Protein AF-A0A1D1ZNH0-F1 (afdb_monomer)

Mean predicted aligned error: 13.41 Å

Secondary structure (DSSP, 8-state):
----HHHHHHHHHHHHHHHHHHGGGGHHHHHHHIIIIIHHHHTTTTS--HHHHHHHHHHHHHHHTSTTHHHHHIIIIIT-TTS--HHHHHHHHHHHHHSS----SS--SSSSHHHHHHHHHHHHHHHHHHHHHHHHS-------S--SSTTS-------HHHHHTTPPP-GGGGGGGG----------------------------------------------PPPPP---HHHHHHHHHHHHHHHHHHHHHHHH-HHHHHHHHHHTTSS-SS--HHHHHHHHHHSTT--HHHHHHHHH--SHHHHHHHHHHHTTS--TT--HHHHHHHHHTTSPPPSSHHHHHHHHHH-

Organism: Auxenochlorella protothecoides (NCBI:txid3075)

Solvent-accessible surface area (backbone atoms only — not comparable to full-atom values): 20929 Å² total; per-residue (Å²): 145,78,76,54,62,69,54,52,49,51,51,40,53,53,50,48,56,44,32,79,73,47,45,72,78,34,42,68,61,50,48,50,46,41,66,74,46,30,50,43,24,48,72,41,48,92,78,41,50,73,68,45,21,42,52,24,38,50,42,51,26,58,48,36,61,38,86,62,37,65,60,43,37,34,62,59,26,38,20,32,67,93,44,57,50,55,53,60,53,50,51,52,50,29,56,60,50,42,49,93,80,87,70,89,74,88,88,81,94,84,74,69,59,64,56,26,50,42,19,45,53,27,52,50,33,44,51,52,56,50,49,64,51,48,81,74,39,89,84,76,79,89,78,88,76,88,86,76,62,83,79,57,96,68,76,58,47,80,43,44,67,32,47,71,70,76,40,81,53,70,39,70,80,50,53,67,76,77,63,78,75,79,79,67,81,78,78,75,79,78,75,82,74,78,89,80,88,81,82,87,82,85,85,84,90,81,90,87,83,88,85,89,84,80,93,73,83,80,80,75,79,73,82,78,73,78,74,82,72,85,75,46,75,66,57,51,41,53,26,31,33,50,51,36,52,53,47,43,51,26,21,54,37,27,65,76,36,58,68,58,8,52,52,47,25,30,67,69,24,64,33,50,91,74,76,51,36,55,61,51,18,36,44,68,71,60,48,58,79,53,45,35,56,62,44,21,49,53,43,34,42,86,49,72,61,29,48,45,18,38,54,38,36,57,68,72,55,90,55,82,94,52,55,69,70,58,40,49,47,62,59,53,72,69,31,36,80,53,90,50,66,76,26,40,50,58,50,61,73,67,106

Foldseek 3Di:
DDDPLVVLLVLLVVLLVCCLVPPLVSLVVVQCNQVVQLLCLLVCHPVRDLSSVLSSLVSLLSQLLDACSLVSCLLNALLALVHDVRSVSLLVSLVVLLDPDDDDDDDDPDRSPSSNVSSVSSVVSNVVNVVVVCVVDPDDDDDPDDDDQLPDDDAFAAQLVCLLVVHHGPLLSVLCVPPPPDPDPPPPPPPPDDDDDDDDDDDDDDDDDDDDDDDDDDPPDDPPDDDSDPQDSVSSSVSSSVVSVLLQVLQVLCQVPVVRSVVSCVSVSNAGPDHALLSVLSSLQRRPNHALASSQVLCLDDDPRSLSNLLNNLVSDDCPPPDPVVSVCVSCVRGPHDPDPSSNVSNVVSD

InterPro domains:
  IPR000904 Sec7 domain [PF01369] (244-351)
  IPR000904 Sec7 domain [PS50190] (236-351)
  IPR000904 Sec7 domain [SM00222] (240-351)
  IPR023394 Sec7, C-terminal domain superfamily [G3DSA:1.10.1000.11] (319-351)
  IPR035999 Sec7 domain superfamily [SSF48425] (241-351)

Sequence (351 aa):
ADAPPTRLAALCCATLALHARLGARAIVQVEALVRLLLLPLAEGRGGAGPERQRVALEGLLDLCRQPGFAAELYLAADCRVERADLLQDICALLSKTAQPGGGGGGEAWAGGDSAQTLALEGLLALLASLDDVAEGGGASDIDPGVPRLLDSPGHYVDVWTPLAAGLAPPTDQFLDWGGVGSVGPEEGGEGRGEGDSDESRDGGVRTGVAIEGGAGPARAATPTTPRPRATSPADRARAEKRLKSLLASAAEHYNRDPKKGLQYAQAARLLPPTLDPATLARFLRCCPGLNEAAVGEALGERDDFSAGVRTAYLQTFDLAGLDFDVALRLFLDAFRLPGEGQRIDRIMEAF

Nearest PDB structures (foldseek):
  6bbq-assembly1_A  TM=9.116E-01  e=7.786E-06  Mus musculus
  6bbp-assembly1_A  TM=9.116E-01  e=1.531E-05  Mus musculus
  1r8s-assembly1_E  TM=9.085E-01  e=2.438E-05  Homo sapiens
  1r8q-assembly2_F  TM=8.920E-01  e=3.721E-05  Homo sapiens
  4oiy-assembly2_B  TM=9.375E-01  e=6.062E-04  Saccharomyces cerevisiae S288C

Structure (mmCIF, N/CA/C/O backbone):
data_AF-A0A1D1ZNH0-F1
#
_entry.id   AF-A0A1D1ZNH0-F1
#
loop_
_atom_site.group_PDB
_atom_site.id
_atom_site.type_symbol
_atom_site.label_atom_id
_atom_site.label_alt_id
_atom_site.label_comp_id
_atom_site.label_asym_id
_atom_site.label_entity_id
_atom_site.label_seq_id
_atom_site.pdbx_PDB_ins_code
_atom_site.Cartn_x
_atom_site.Cartn_y
_atom_site.Cartn_z
_atom_site.occupancy
_atom_site.B_iso_or_equiv
_atom_site.auth_seq_id
_atom_site.auth_comp_id
_atom_site.auth_asym_id
_atom_site.auth_atom_id
_atom_site.pdbx_PDB_model_num
ATOM 1 N N . ALA A 1 1 ? 18.477 -15.729 -0.104 1.00 45.50 1 ALA A N 1
ATOM 2 C CA . ALA A 1 1 ? 19.207 -14.462 -0.294 1.00 45.50 1 ALA A CA 1
ATOM 3 C C . ALA A 1 1 ? 20.570 -14.662 -0.983 1.00 45.50 1 ALA A C 1
ATOM 5 O O . ALA A 1 1 ? 21.477 -13.882 -0.745 1.00 45.50 1 ALA A O 1
ATOM 6 N N . ASP A 1 2 ? 20.717 -15.650 -1.882 1.00 54.97 2 ASP A N 1
ATOM 7 C CA . ASP A 1 2 ? 22.024 -15.969 -2.493 1.00 54.97 2 ASP A CA 1
ATOM 8 C C . ASP A 1 2 ? 21.873 -16.485 -3.937 1.00 54.97 2 ASP A C 1
ATOM 10 O O . ASP A 1 2 ? 22.417 -17.509 -4.348 1.00 54.97 2 ASP A O 1
ATOM 14 N N . ALA A 1 3 ? 21.009 -15.828 -4.715 1.00 61.09 3 ALA A N 1
ATOM 15 C CA . ALA A 1 3 ? 20.862 -16.170 -6.123 1.00 61.09 3 ALA A CA 1
ATOM 16 C C . ALA A 1 3 ? 22.076 -15.620 -6.900 1.00 61.09 3 ALA A C 1
ATOM 18 O O . ALA A 1 3 ? 22.353 -14.423 -6.792 1.00 61.09 3 ALA A O 1
ATOM 19 N N . PRO A 1 4 ? 22.795 -16.447 -7.684 1.00 77.62 4 PRO A N 1
ATOM 20 C CA . PRO A 1 4 ? 23.853 -15.957 -8.559 1.00 77.62 4 PRO A CA 1
ATOM 21 C C . PRO A 1 4 ? 23.287 -14.946 -9.572 1.00 77.62 4 PRO A C 1
ATOM 23 O O . PRO A 1 4 ? 22.105 -15.037 -9.924 1.00 77.62 4 PRO A O 1
ATOM 26 N N . PRO A 1 5 ? 24.111 -14.012 -10.083 1.00 79.81 5 PRO A N 1
ATOM 27 C CA . PRO A 1 5 ? 23.674 -12.965 -11.014 1.00 79.81 5 PRO A CA 1
ATOM 28 C C . PRO A 1 5 ? 22.961 -13.529 -12.253 1.00 79.81 5 PRO A C 1
ATOM 30 O O . PRO A 1 5 ? 22.004 -12.941 -12.744 1.00 79.81 5 PRO A O 1
ATOM 33 N N . THR A 1 6 ? 23.333 -14.733 -12.691 1.00 85.19 6 THR A N 1
ATOM 34 C CA . THR A 1 6 ? 22.673 -15.457 -13.787 1.00 85.19 6 THR A CA 1
ATOM 35 C C . THR A 1 6 ? 21.218 -15.826 -13.492 1.00 85.19 6 THR A C 1
ATOM 37 O O . THR A 1 6 ? 20.375 -15.763 -14.383 1.00 85.19 6 THR A O 1
ATOM 40 N N . ARG A 1 7 ? 20.886 -16.180 -12.243 1.00 86.62 7 ARG A N 1
ATOM 41 C CA . ARG A 1 7 ? 19.495 -16.440 -11.838 1.00 86.62 7 ARG A CA 1
ATOM 42 C C . ARG A 1 7 ? 18.690 -15.150 -11.758 1.00 86.62 7 ARG A C 1
ATOM 44 O O . ARG A 1 7 ? 17.527 -15.163 -12.142 1.00 86.62 7 ARG A O 1
ATOM 51 N N . LEU A 1 8 ? 19.296 -14.058 -11.289 1.00 86.31 8 LEU A N 1
ATOM 52 C CA . LEU A 1 8 ? 18.643 -12.749 -11.269 1.00 86.31 8 LEU A CA 1
ATOM 53 C C . LEU A 1 8 ? 18.305 -12.290 -12.692 1.00 86.31 8 LEU A C 1
ATOM 55 O O . LEU A 1 8 ? 17.155 -11.963 -12.958 1.00 86.31 8 LEU A O 1
ATOM 59 N N . ALA A 1 9 ? 19.261 -12.378 -13.618 1.00 87.19 9 ALA A N 1
ATOM 60 C CA . ALA A 1 9 ? 19.032 -12.068 -15.027 1.00 87.19 9 ALA A CA 1
ATOM 61 C C . ALA A 1 9 ? 17.914 -12.937 -15.634 1.00 87.19 9 ALA A C 1
ATOM 63 O O . ALA A 1 9 ? 17.006 -12.416 -16.275 1.00 87.19 9 ALA A O 1
ATOM 64 N N . ALA A 1 10 ? 17.911 -14.248 -15.366 1.00 88.38 10 ALA A N 1
ATOM 65 C CA . ALA A 1 10 ? 16.849 -15.139 -15.834 1.00 88.38 10 ALA A CA 1
ATOM 66 C C . ALA A 1 10 ? 15.459 -14.759 -15.283 1.00 88.38 10 ALA A C 1
ATOM 68 O O . ALA A 1 10 ? 14.474 -14.817 -16.019 1.00 88.38 10 ALA A O 1
ATOM 69 N N . LEU A 1 11 ? 15.372 -14.344 -14.011 1.00 89.50 11 LEU A N 1
ATOM 70 C CA . LEU A 1 11 ? 14.129 -13.851 -13.404 1.00 89.50 11 LEU A CA 1
ATOM 71 C C . LEU A 1 11 ? 13.653 -12.547 -14.056 1.00 89.50 11 LEU A C 1
ATOM 73 O O . LEU A 1 11 ? 12.458 -12.417 -14.335 1.00 89.50 11 LEU A O 1
ATOM 77 N N . CYS A 1 12 ? 14.570 -11.616 -14.342 1.00 89.06 12 CYS A N 1
ATOM 78 C CA . CYS A 1 12 ? 14.266 -10.391 -15.082 1.00 89.06 12 CYS A CA 1
ATOM 79 C C . CYS A 1 12 ? 13.707 -10.723 -16.468 1.00 89.06 12 CYS A C 1
ATOM 81 O O . CYS A 1 12 ? 12.611 -10.278 -16.796 1.00 89.06 12 CYS A O 1
ATOM 83 N N . CYS A 1 13 ? 14.382 -11.579 -17.244 1.00 88.44 13 CYS A N 1
ATOM 84 C CA . CYS A 1 13 ? 13.923 -11.975 -18.578 1.00 88.44 13 CYS A CA 1
ATOM 85 C C . CYS A 1 13 ? 12.558 -12.674 -18.549 1.00 88.44 13 CYS A C 1
ATOM 87 O O . CYS A 1 13 ? 11.701 -12.391 -19.385 1.00 88.44 13 CYS A O 1
ATOM 89 N N . ALA A 1 14 ? 12.330 -13.575 -17.589 1.00 89.31 14 ALA A N 1
ATOM 90 C CA . ALA A 1 14 ? 11.047 -14.257 -17.450 1.00 89.31 14 ALA A CA 1
ATOM 91 C C . ALA A 1 14 ? 9.916 -13.270 -17.127 1.00 89.31 14 ALA A C 1
ATOM 93 O O . ALA A 1 14 ? 8.839 -13.350 -17.713 1.00 89.31 14 ALA A O 1
ATOM 94 N N . THR A 1 15 ? 10.167 -12.313 -16.233 1.00 88.06 15 THR A N 1
ATOM 95 C CA . THR A 1 15 ? 9.168 -11.312 -15.832 1.00 88.06 15 THR A CA 1
ATOM 96 C C . THR A 1 15 ? 8.906 -10.303 -16.944 1.00 88.06 15 THR A C 1
ATOM 98 O O . THR A 1 15 ? 7.752 -9.970 -17.195 1.00 88.06 15 THR A O 1
ATOM 101 N N . LEU A 1 16 ? 9.945 -9.899 -17.679 1.00 88.19 16 LEU A N 1
ATOM 102 C CA . LEU A 1 16 ? 9.830 -9.096 -18.893 1.00 88.19 16 LEU A CA 1
ATOM 103 C C . LEU A 1 16 ? 8.960 -9.806 -19.938 1.00 88.19 16 LEU A C 1
ATOM 105 O O . LEU A 1 16 ? 8.027 -9.216 -20.471 1.00 88.19 16 LEU A O 1
ATOM 109 N N . ALA A 1 17 ? 9.211 -11.094 -20.190 1.00 87.94 17 ALA A N 1
ATOM 110 C CA . ALA A 1 17 ? 8.433 -11.890 -21.137 1.00 87.94 17 ALA A CA 1
ATOM 111 C C . ALA A 1 17 ? 6.973 -12.077 -20.692 1.00 87.94 17 ALA A C 1
ATOM 113 O O . ALA A 1 17 ? 6.066 -12.089 -21.528 1.00 87.94 17 ALA A O 1
ATOM 114 N N . LEU A 1 18 ? 6.730 -12.216 -19.383 1.00 88.06 18 LEU A N 1
ATOM 115 C CA . LEU A 1 18 ? 5.380 -12.244 -18.820 1.00 88.06 18 LEU A CA 1
ATOM 116 C C . LEU A 1 18 ? 4.678 -10.902 -19.019 1.00 88.06 18 LEU A C 1
ATOM 118 O O . LEU A 1 18 ? 3.552 -10.883 -19.512 1.00 88.06 18 LEU A O 1
ATOM 122 N N . HIS A 1 19 ? 5.341 -9.796 -18.688 1.00 87.56 19 HIS A N 1
ATOM 123 C CA . HIS A 1 19 ? 4.791 -8.458 -18.855 1.00 87.56 19 HIS A CA 1
ATOM 124 C C . HIS A 1 19 ? 4.506 -8.141 -20.329 1.00 87.56 19 HIS A C 1
ATOM 126 O O . HIS A 1 19 ? 3.392 -7.755 -20.654 1.00 87.56 19 HIS A O 1
ATOM 132 N N . ALA A 1 20 ? 5.424 -8.447 -21.247 1.00 84.88 20 ALA A N 1
ATOM 133 C CA . ALA A 1 20 ? 5.227 -8.241 -22.684 1.00 84.88 20 ALA A CA 1
ATOM 134 C C . ALA A 1 20 ? 4.021 -9.011 -23.262 1.00 84.88 20 ALA A C 1
ATOM 136 O O . ALA A 1 20 ? 3.473 -8.634 -24.295 1.00 84.88 20 ALA A O 1
ATOM 137 N N . ARG A 1 21 ? 3.600 -10.110 -22.620 1.00 85.75 21 ARG A N 1
ATOM 138 C CA . ARG A 1 21 ? 2.468 -10.941 -23.066 1.00 85.75 21 ARG A CA 1
ATOM 139 C C . ARG A 1 21 ? 1.159 -10.648 -22.342 1.00 85.75 21 ARG A C 1
ATOM 141 O O . ARG A 1 21 ? 0.093 -10.886 -22.903 1.00 85.75 21 ARG A O 1
ATOM 148 N N . LEU A 1 22 ? 1.233 -10.231 -21.082 1.00 85.88 22 LEU A N 1
ATOM 149 C CA . LEU A 1 22 ? 0.084 -10.130 -20.179 1.00 85.88 22 LEU A CA 1
ATOM 150 C C . LEU A 1 22 ? -0.198 -8.689 -19.722 1.00 85.88 22 LEU A C 1
ATOM 152 O O . LEU A 1 22 ? -1.260 -8.450 -19.140 1.00 85.88 22 LEU A O 1
ATOM 156 N N . GLY A 1 23 ? 0.723 -7.754 -19.969 1.00 84.25 23 GLY A N 1
ATOM 157 C CA . GLY A 1 23 ? 0.661 -6.350 -19.560 1.00 84.25 23 GLY A CA 1
ATOM 158 C C . GLY A 1 23 ? 0.339 -6.204 -18.075 1.00 84.25 23 GLY A C 1
ATOM 159 O O . GLY A 1 23 ? 0.883 -6.916 -17.220 1.00 84.25 23 GLY A O 1
ATOM 160 N N . ALA A 1 24 ? -0.651 -5.364 -17.781 1.00 80.88 24 ALA A N 1
ATOM 161 C CA . ALA A 1 24 ? -1.185 -5.125 -16.442 1.00 80.88 24 ALA A CA 1
ATOM 162 C C . ALA A 1 24 ? -1.647 -6.387 -15.681 1.00 80.88 24 ALA A C 1
ATOM 164 O O . ALA A 1 24 ? -1.730 -6.361 -14.453 1.00 80.88 24 ALA A O 1
ATOM 165 N N . ARG A 1 25 ? -1.927 -7.519 -16.348 1.00 84.88 25 ARG A N 1
ATOM 166 C CA . ARG A 1 25 ? -2.275 -8.776 -15.648 1.00 84.88 25 ARG A CA 1
ATOM 167 C C . ARG A 1 25 ? -1.078 -9.413 -14.941 1.00 84.88 25 ARG A C 1
ATOM 169 O O . ARG A 1 25 ? -1.283 -10.216 -14.037 1.00 84.88 25 ARG A O 1
ATOM 176 N N . ALA A 1 26 ? 0.145 -9.058 -15.333 1.00 87.75 26 ALA A N 1
ATOM 177 C CA . ALA A 1 26 ? 1.377 -9.502 -14.686 1.00 87.75 26 ALA A CA 1
ATOM 178 C C . ALA A 1 26 ? 1.881 -8.522 -13.606 1.00 87.75 26 ALA A C 1
ATOM 180 O O . ALA A 1 26 ? 2.998 -8.670 -13.108 1.00 87.75 26 ALA A O 1
ATOM 181 N N . ILE A 1 27 ? 1.091 -7.502 -13.243 1.00 88.94 27 ILE A N 1
ATOM 182 C CA . ILE A 1 27 ? 1.563 -6.412 -12.381 1.00 88.94 27 ILE A CA 1
ATOM 183 C C . ILE A 1 27 ? 1.963 -6.874 -10.978 1.00 88.94 27 ILE A C 1
ATOM 185 O O . ILE A 1 27 ? 2.891 -6.321 -10.410 1.00 88.94 27 ILE A O 1
ATOM 189 N N . VAL A 1 28 ? 1.326 -7.912 -10.430 1.00 90.69 28 VAL A N 1
ATOM 190 C CA . VAL A 1 28 ? 1.671 -8.440 -9.096 1.00 90.69 28 VAL A CA 1
ATOM 191 C C . VAL A 1 28 ? 3.045 -9.116 -9.122 1.00 90.69 28 VAL A C 1
ATOM 193 O O . VAL A 1 28 ? 3.832 -8.980 -8.189 1.00 90.69 28 VAL A O 1
ATOM 196 N N . GLN A 1 29 ? 3.363 -9.816 -10.211 1.00 92.38 29 GLN A N 1
ATOM 197 C CA . GLN A 1 29 ? 4.667 -10.439 -10.423 1.00 92.38 29 GLN A CA 1
ATOM 198 C C . GLN A 1 29 ? 5.749 -9.375 -10.629 1.00 92.38 29 GLN A C 1
ATOM 200 O O . GLN A 1 29 ? 6.829 -9.486 -10.049 1.00 92.38 29 GLN A O 1
ATOM 205 N N . VAL A 1 30 ? 5.444 -8.330 -11.408 1.00 92.56 30 VAL A N 1
ATOM 206 C CA . VAL A 1 30 ? 6.325 -7.165 -11.583 1.00 92.56 30 VAL A CA 1
ATOM 207 C C . VAL A 1 30 ? 6.556 -6.465 -10.243 1.00 92.56 30 VAL A C 1
ATOM 209 O O . VAL A 1 30 ? 7.703 -6.224 -9.884 1.00 92.56 30 VAL A O 1
ATOM 212 N N . GLU A 1 31 ? 5.501 -6.206 -9.467 1.00 92.56 31 GLU A N 1
ATOM 213 C CA . GLU A 1 31 ? 5.580 -5.588 -8.140 1.00 92.56 31 GLU A CA 1
ATOM 214 C C . GLU A 1 31 ? 6.479 -6.390 -7.198 1.00 92.56 31 GLU A C 1
ATOM 216 O O . GLU A 1 31 ? 7.394 -5.831 -6.590 1.00 92.56 31 GLU A O 1
ATOM 221 N N . ALA A 1 32 ? 6.265 -7.704 -7.110 1.00 92.44 32 ALA A N 1
ATOM 222 C CA . ALA A 1 32 ? 7.073 -8.575 -6.268 1.00 92.44 32 ALA A CA 1
ATOM 223 C C . ALA A 1 32 ? 8.551 -8.565 -6.691 1.00 92.44 32 ALA A C 1
ATOM 225 O O . ALA A 1 32 ? 9.427 -8.413 -5.839 1.00 92.44 32 ALA A O 1
ATOM 226 N N . LEU A 1 33 ? 8.844 -8.6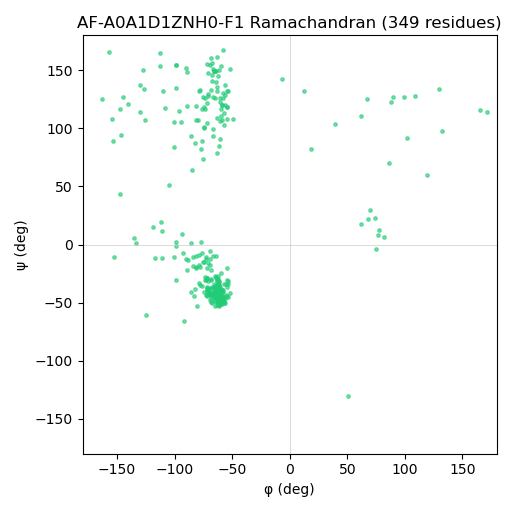79 -7.994 1.00 93.44 33 LEU A N 1
ATOM 227 C CA . LEU A 1 33 ? 10.216 -8.622 -8.507 1.00 93.44 33 LEU A CA 1
ATOM 228 C C . LEU A 1 33 ? 10.873 -7.269 -8.195 1.00 93.44 33 LEU A C 1
ATOM 230 O O . LEU A 1 33 ? 11.990 -7.229 -7.678 1.00 93.44 33 LEU A O 1
ATOM 234 N N . VAL A 1 34 ? 10.187 -6.166 -8.494 1.00 94.19 34 VAL A N 1
ATOM 235 C CA . VAL A 1 34 ? 10.722 -4.812 -8.323 1.00 94.19 34 VAL A CA 1
ATOM 236 C C . VAL A 1 34 ? 10.959 -4.506 -6.843 1.00 94.19 34 VAL A C 1
ATOM 238 O O . VAL A 1 34 ? 12.080 -4.155 -6.477 1.00 94.19 34 VAL A O 1
ATOM 241 N N . ARG A 1 35 ? 9.958 -4.690 -5.971 1.00 93.62 35 ARG A N 1
ATOM 242 C CA . ARG A 1 35 ? 10.059 -4.314 -4.546 1.00 93.62 35 ARG A CA 1
ATOM 243 C C . ARG A 1 35 ? 10.960 -5.230 -3.742 1.00 93.62 35 ARG A C 1
ATOM 245 O O . ARG A 1 35 ? 11.701 -4.753 -2.888 1.00 93.62 35 ARG A O 1
ATOM 252 N N . LEU A 1 36 ? 10.855 -6.542 -3.954 1.00 92.00 36 LEU A N 1
ATOM 253 C CA . LEU A 1 36 ? 11.523 -7.513 -3.086 1.00 92.00 36 LEU A CA 1
ATOM 254 C C . LEU A 1 36 ? 12.942 -7.835 -3.556 1.00 92.00 36 LEU A C 1
ATOM 256 O O . LEU A 1 36 ? 13.748 -8.289 -2.745 1.00 92.00 36 LEU A O 1
ATOM 260 N N . LEU A 1 37 ? 13.258 -7.618 -4.840 1.00 91.88 37 LEU A N 1
ATOM 261 C CA . LEU A 1 37 ? 14.557 -7.975 -5.412 1.00 91.88 37 LEU A CA 1
ATOM 262 C C . LEU A 1 37 ? 15.265 -6.792 -6.076 1.00 91.88 37 LEU A C 1
ATOM 264 O O . LEU A 1 37 ? 16.364 -6.452 -5.644 1.00 91.88 37 LEU A O 1
ATOM 268 N N . LEU A 1 38 ? 14.682 -6.169 -7.104 1.00 93.19 38 LEU A N 1
ATOM 269 C CA . LEU A 1 38 ? 15.429 -5.208 -7.927 1.00 93.19 38 LEU A CA 1
ATOM 270 C C . LEU A 1 38 ? 15.778 -3.924 -7.177 1.00 93.19 38 LEU A C 1
ATOM 272 O O . LEU A 1 38 ? 16.948 -3.550 -7.177 1.00 93.19 38 LEU A O 1
ATOM 276 N N . LEU A 1 39 ? 14.819 -3.283 -6.499 1.00 93.44 39 LEU A N 1
ATOM 277 C CA . LEU A 1 39 ? 15.082 -2.050 -5.749 1.00 93.44 39 LEU A CA 1
ATOM 278 C C . LEU A 1 39 ? 16.118 -2.276 -4.627 1.00 93.44 39 LEU A C 1
ATOM 280 O O . LEU A 1 39 ? 17.135 -1.582 -4.632 1.00 93.44 39 LEU A O 1
ATOM 284 N N . PRO A 1 40 ? 15.979 -3.269 -3.717 1.00 91.62 40 PRO A N 1
ATOM 285 C CA . PRO A 1 40 ? 16.980 -3.495 -2.673 1.00 91.62 40 PRO A CA 1
ATOM 286 C C . PRO A 1 40 ? 18.383 -3.795 -3.217 1.00 91.62 40 PRO A C 1
ATOM 288 O O . PRO A 1 40 ? 19.367 -3.297 -2.670 1.00 91.62 40 PRO A O 1
ATOM 291 N N . LEU A 1 41 ? 18.488 -4.594 -4.287 1.00 90.50 41 LEU A N 1
ATOM 292 C CA . LEU A 1 41 ? 19.776 -4.941 -4.894 1.00 90.50 41 LEU A CA 1
ATOM 293 C C . LEU A 1 41 ? 20.408 -3.753 -5.628 1.00 90.50 41 LEU A C 1
ATOM 295 O O . LEU A 1 41 ? 21.620 -3.567 -5.530 1.00 90.50 41 LEU A O 1
ATOM 299 N N . ALA A 1 42 ? 19.609 -2.935 -6.315 1.00 89.81 42 ALA A N 1
ATOM 300 C CA . ALA A 1 42 ? 20.071 -1.732 -7.004 1.00 89.81 42 ALA A CA 1
ATOM 301 C C . ALA A 1 42 ? 20.526 -0.629 -6.023 1.00 89.81 42 ALA A C 1
ATOM 303 O O . ALA A 1 42 ? 21.454 0.118 -6.330 1.00 89.81 42 ALA A O 1
ATOM 304 N N . GLU A 1 43 ? 19.944 -0.566 -4.819 1.00 87.31 43 GLU A N 1
ATOM 305 C CA . GLU A 1 43 ? 20.415 0.299 -3.722 1.00 87.31 43 GLU A CA 1
ATOM 306 C C . GLU A 1 43 ? 21.668 -0.232 -3.000 1.00 87.31 43 GLU A C 1
ATOM 308 O O . GLU A 1 43 ? 22.210 0.449 -2.130 1.00 87.31 43 GLU A O 1
ATOM 313 N N . GLY A 1 44 ? 22.120 -1.453 -3.304 1.00 82.06 44 GLY A N 1
ATOM 314 C CA . GLY A 1 44 ? 23.242 -2.094 -2.611 1.00 82.06 44 GLY A CA 1
ATOM 315 C C . GLY A 1 44 ? 22.885 -2.663 -1.228 1.00 82.06 44 GLY A C 1
ATOM 316 O O . GLY A 1 44 ? 23.780 -3.023 -0.456 1.00 82.06 44 GLY A O 1
ATOM 317 N N . ARG A 1 45 ? 21.592 -2.773 -0.876 1.00 79.19 45 ARG A N 1
ATOM 318 C CA . ARG A 1 45 ? 21.163 -3.367 0.404 1.00 79.19 45 ARG A CA 1
ATOM 319 C C . ARG A 1 45 ? 21.505 -4.860 0.458 1.00 79.19 45 ARG A C 1
ATOM 321 O O . ARG A 1 45 ? 21.510 -5.561 -0.551 1.00 79.19 45 ARG A O 1
ATOM 328 N N . GLY A 1 46 ? 21.777 -5.368 1.664 1.00 70.12 46 GLY A N 1
ATOM 329 C CA . GLY A 1 46 ? 22.038 -6.798 1.885 1.00 70.12 46 GLY A CA 1
ATOM 330 C C . GLY A 1 46 ? 23.413 -7.283 1.409 1.00 70.12 46 GLY A C 1
ATOM 331 O O . GLY A 1 46 ? 23.571 -8.470 1.135 1.00 70.12 46 GLY A O 1
ATOM 332 N N . GLY A 1 47 ? 24.401 -6.387 1.290 1.00 68.19 47 GLY A N 1
ATOM 333 C CA . GLY A 1 47 ? 25.760 -6.749 0.865 1.00 68.19 47 GLY A CA 1
ATOM 334 C C . GLY A 1 47 ? 25.841 -7.152 -0.610 1.00 68.19 47 GLY A C 1
ATOM 335 O O . GLY A 1 47 ? 26.654 -8.002 -0.987 1.00 68.19 47 GLY A O 1
ATOM 336 N N . ALA A 1 48 ? 24.962 -6.594 -1.449 1.00 70.12 48 ALA A N 1
ATOM 337 C CA . ALA A 1 48 ? 24.988 -6.831 -2.884 1.00 70.12 48 ALA A CA 1
ATOM 338 C C . ALA A 1 48 ? 26.334 -6.364 -3.464 1.00 70.12 48 ALA A C 1
ATOM 340 O O . ALA A 1 48 ? 26.736 -5.217 -3.302 1.00 70.12 48 ALA A O 1
ATOM 341 N N . GLY A 1 49 ? 27.045 -7.281 -4.125 1.00 79.69 49 GLY A N 1
ATOM 342 C CA . GLY A 1 49 ? 28.267 -6.940 -4.852 1.00 79.69 49 GLY A CA 1
ATOM 343 C C . GLY A 1 49 ? 27.948 -6.079 -6.081 1.00 79.69 49 GLY A C 1
ATOM 344 O O . GLY A 1 49 ? 26.811 -6.125 -6.564 1.00 79.69 49 GLY A O 1
ATOM 345 N N . PRO A 1 50 ? 28.937 -5.359 -6.636 1.00 82.69 50 PRO A N 1
ATOM 346 C CA . PRO A 1 50 ? 28.735 -4.428 -7.752 1.00 82.69 50 PRO A CA 1
ATOM 347 C C . PRO A 1 50 ? 28.102 -5.097 -8.982 1.00 82.69 50 PRO A C 1
ATOM 349 O O . PRO A 1 50 ? 27.268 -4.499 -9.652 1.00 82.69 50 PRO A O 1
ATOM 352 N N . GLU A 1 51 ? 28.409 -6.371 -9.240 1.00 85.12 51 GLU A N 1
ATOM 353 C CA . GLU A 1 51 ? 27.783 -7.135 -10.327 1.00 85.12 51 GLU A CA 1
ATOM 354 C C . GLU A 1 51 ? 26.279 -7.354 -10.119 1.00 85.12 51 GLU A C 1
ATOM 356 O O . GLU A 1 51 ? 25.503 -7.263 -11.064 1.00 85.12 51 GLU A O 1
ATOM 361 N N . ARG A 1 52 ? 25.834 -7.617 -8.883 1.00 85.88 52 ARG A N 1
ATOM 362 C CA . ARG A 1 52 ? 24.404 -7.814 -8.584 1.00 85.88 52 ARG A CA 1
ATOM 363 C C . ARG A 1 52 ? 23.635 -6.505 -8.680 1.00 85.88 52 ARG A C 1
ATOM 365 O O . ARG A 1 52 ? 22.529 -6.497 -9.210 1.00 85.88 52 ARG A O 1
ATOM 372 N N . GLN A 1 53 ? 24.238 -5.419 -8.201 1.00 89.56 53 GLN A N 1
ATOM 373 C CA . GLN A 1 53 ? 23.684 -4.078 -8.344 1.00 89.56 53 GLN A CA 1
ATOM 374 C C . GLN A 1 53 ? 23.524 -3.712 -9.824 1.00 89.56 53 GLN A C 1
ATOM 376 O O . GLN A 1 53 ? 22.460 -3.257 -10.235 1.00 89.56 53 GLN A O 1
ATOM 381 N N . ARG A 1 54 ? 24.546 -3.991 -10.640 1.00 88.81 54 ARG A N 1
ATOM 382 C CA . ARG A 1 54 ? 24.506 -3.780 -12.087 1.00 88.81 54 ARG A CA 1
ATOM 383 C C . ARG A 1 54 ? 23.401 -4.593 -12.764 1.00 88.81 54 ARG A C 1
ATOM 385 O O . ARG A 1 54 ? 22.595 -4.005 -13.469 1.00 88.81 54 ARG A O 1
ATOM 392 N N . VAL A 1 55 ? 23.312 -5.903 -12.517 1.00 91.06 55 VAL A N 1
ATOM 393 C CA . VAL A 1 55 ? 22.260 -6.756 -13.114 1.00 91.06 55 VAL A CA 1
ATOM 394 C C . VAL A 1 55 ? 20.857 -6.313 -12.677 1.00 91.06 55 VAL A C 1
ATOM 396 O O . VAL A 1 55 ? 19.914 -6.383 -13.461 1.00 91.06 55 VAL A O 1
ATOM 399 N N . ALA A 1 56 ? 20.699 -5.831 -11.440 1.00 92.25 56 ALA A N 1
ATOM 400 C CA . ALA A 1 56 ? 19.431 -5.273 -10.977 1.00 92.25 56 ALA A CA 1
ATOM 401 C C . ALA A 1 56 ? 19.062 -3.980 -11.727 1.00 92.25 56 ALA A C 1
ATOM 403 O O . ALA A 1 56 ? 17.915 -3.830 -12.145 1.00 92.25 56 ALA A O 1
ATOM 404 N N . LEU A 1 57 ? 20.028 -3.080 -11.940 1.00 93.12 57 LEU A N 1
ATOM 405 C CA . LEU A 1 57 ? 19.841 -1.854 -12.723 1.00 93.12 57 LEU A CA 1
ATOM 406 C C . LEU A 1 57 ? 19.566 -2.146 -14.205 1.00 93.12 57 LEU A C 1
ATOM 408 O O . LEU A 1 57 ? 18.671 -1.531 -14.773 1.00 93.12 57 LEU A O 1
ATOM 412 N N . GLU A 1 58 ? 20.265 -3.110 -14.812 1.00 93.62 58 GLU A N 1
ATOM 413 C CA . GLU A 1 58 ? 19.991 -3.588 -16.177 1.00 93.62 58 GLU A CA 1
ATOM 414 C C . GLU A 1 58 ? 18.560 -4.139 -16.285 1.00 93.62 58 GLU A C 1
ATOM 416 O O . GLU A 1 58 ? 17.818 -3.760 -17.185 1.00 93.62 58 GLU A O 1
ATOM 421 N N . GLY A 1 59 ? 18.121 -4.949 -15.315 1.00 93.38 59 GLY A N 1
ATOM 422 C CA . GLY A 1 59 ? 16.749 -5.460 -15.276 1.00 93.38 59 GLY A CA 1
ATOM 423 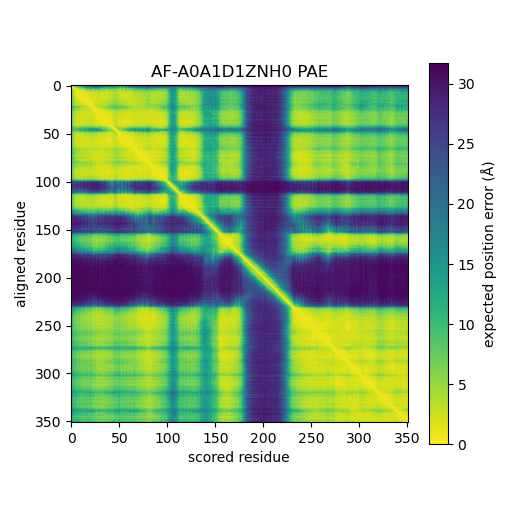C C . GLY A 1 59 ? 15.686 -4.362 -15.140 1.00 93.38 59 GLY A C 1
ATOM 424 O O . GLY A 1 59 ? 14.647 -4.432 -15.796 1.00 93.38 59 GLY A O 1
ATOM 425 N N . LEU A 1 60 ? 15.936 -3.337 -14.316 1.00 94.81 60 LEU A N 1
ATOM 426 C CA . LEU A 1 60 ? 15.053 -2.168 -14.209 1.00 94.81 60 LEU A CA 1
ATOM 427 C C . LEU A 1 60 ? 15.011 -1.375 -15.517 1.00 94.81 60 LEU A C 1
ATOM 429 O O . LEU A 1 60 ? 13.931 -0.986 -15.957 1.00 94.81 60 LEU A O 1
ATOM 433 N N . LEU A 1 61 ? 16.164 -1.163 -16.149 1.00 95.00 61 LEU A N 1
ATOM 434 C CA . LEU A 1 61 ? 16.273 -0.481 -17.433 1.00 95.00 61 LEU A CA 1
ATOM 435 C C . LEU A 1 61 ? 15.505 -1.223 -18.535 1.00 95.00 61 LEU A C 1
ATOM 437 O O . LEU A 1 61 ? 14.744 -0.600 -19.272 1.00 95.00 61 LEU A O 1
ATOM 441 N N . ASP A 1 62 ? 15.649 -2.544 -18.626 1.00 93.69 62 ASP A N 1
ATOM 442 C CA . ASP A 1 62 ? 14.952 -3.360 -19.625 1.00 93.69 62 ASP A CA 1
ATOM 443 C C . ASP A 1 62 ? 13.428 -3.304 -19.465 1.00 93.69 62 ASP A C 1
ATOM 445 O O . ASP A 1 62 ? 12.706 -3.266 -20.465 1.00 93.69 62 ASP A O 1
ATOM 449 N N . LEU A 1 63 ? 12.940 -3.248 -18.219 1.00 91.50 63 LEU A N 1
ATOM 450 C CA . LEU A 1 63 ? 11.529 -3.004 -17.915 1.00 91.50 63 LEU A CA 1
ATOM 451 C C . LEU A 1 63 ? 11.101 -1.596 -18.352 1.00 91.50 63 LEU A C 1
ATOM 453 O O . LEU A 1 63 ? 10.108 -1.463 -19.059 1.00 91.50 63 LEU A O 1
ATOM 457 N N . CYS A 1 64 ? 11.872 -0.560 -18.002 1.00 92.31 64 CYS A N 1
ATOM 458 C CA . CYS A 1 64 ? 11.578 0.832 -18.375 1.00 92.31 64 CYS A CA 1
ATOM 459 C C . CYS A 1 64 ? 11.577 1.058 -19.894 1.00 92.31 64 CYS A C 1
ATOM 461 O O . CYS A 1 64 ? 10.884 1.946 -20.379 1.00 92.31 64 CYS A O 1
ATOM 463 N N . ARG A 1 65 ? 12.331 0.250 -20.649 1.00 91.69 65 ARG A N 1
ATOM 464 C CA . ARG A 1 65 ? 12.352 0.261 -22.119 1.00 91.69 65 ARG A CA 1
ATOM 465 C C . ARG A 1 65 ? 11.122 -0.376 -22.762 1.00 91.69 65 ARG A C 1
ATOM 467 O O . ARG A 1 65 ? 10.936 -0.213 -23.966 1.00 91.69 65 ARG A O 1
ATOM 474 N N . GLN A 1 66 ? 10.315 -1.135 -22.019 1.00 88.69 66 GLN A N 1
ATOM 475 C CA . GLN A 1 66 ? 9.121 -1.741 -22.600 1.00 88.69 66 GLN A CA 1
ATOM 476 C C . GLN A 1 66 ? 8.085 -0.656 -22.938 1.00 88.69 66 GLN A C 1
ATOM 478 O O . GLN A 1 66 ? 7.795 0.205 -22.102 1.00 88.69 66 GLN A O 1
ATOM 483 N N . PRO A 1 67 ? 7.497 -0.689 -24.146 1.00 84.75 67 PRO A N 1
ATOM 484 C CA . PRO A 1 67 ? 6.533 0.318 -24.567 1.00 84.75 67 PRO A CA 1
ATOM 485 C C . PRO A 1 67 ? 5.298 0.279 -23.663 1.00 84.75 67 PRO A C 1
ATOM 487 O O . PRO A 1 67 ? 4.756 -0.789 -23.387 1.00 84.75 67 PRO A O 1
ATOM 490 N N . GLY A 1 68 ? 4.860 1.445 -23.187 1.00 83.75 68 GLY A N 1
ATOM 491 C CA . GLY A 1 68 ? 3.700 1.568 -22.299 1.00 83.75 68 GLY A CA 1
ATOM 492 C C . GLY A 1 68 ? 3.932 1.130 -20.848 1.00 83.75 68 GLY A C 1
ATOM 493 O O . GLY A 1 68 ? 3.047 1.347 -20.022 1.00 83.75 68 GLY A O 1
ATOM 494 N N . PHE A 1 69 ? 5.109 0.594 -20.495 1.00 88.19 69 PHE A N 1
ATOM 495 C CA . PHE A 1 69 ? 5.389 0.093 -19.143 1.00 88.19 69 PHE A CA 1
ATOM 496 C C . PHE A 1 69 ? 5.170 1.149 -18.062 1.00 88.19 69 PHE A C 1
ATOM 498 O O . PHE A 1 69 ? 4.498 0.873 -17.074 1.00 88.19 69 PHE A O 1
ATOM 505 N N . ALA A 1 70 ? 5.685 2.368 -18.249 1.00 89.38 70 ALA A N 1
ATOM 506 C CA . ALA A 1 70 ? 5.539 3.437 -17.262 1.00 89.38 70 ALA A CA 1
ATOM 507 C C . ALA A 1 70 ? 4.066 3.816 -17.033 1.00 89.38 70 ALA A C 1
ATOM 509 O O . ALA A 1 70 ? 3.630 3.943 -15.889 1.00 89.38 70 ALA A O 1
ATOM 510 N N . ALA A 1 71 ? 3.280 3.938 -18.107 1.00 86.56 71 ALA A N 1
ATOM 511 C CA . ALA A 1 71 ? 1.855 4.248 -18.022 1.00 86.56 71 ALA A CA 1
ATOM 512 C C . ALA A 1 71 ? 1.060 3.104 -17.371 1.00 86.56 71 ALA A C 1
ATOM 514 O O . ALA A 1 71 ? 0.216 3.347 -16.507 1.00 86.56 71 ALA A O 1
ATOM 515 N N . GLU A 1 72 ? 1.354 1.852 -17.733 1.00 87.25 72 GLU A N 1
ATOM 516 C CA . GLU A 1 72 ? 0.749 0.679 -17.100 1.00 87.25 72 GLU A CA 1
ATOM 517 C C . GLU A 1 72 ? 1.104 0.594 -15.618 1.00 87.25 72 GLU A C 1
ATOM 519 O O . GLU A 1 72 ? 0.221 0.353 -14.799 1.00 87.25 72 GLU A O 1
ATOM 524 N N . LEU A 1 73 ? 2.365 0.829 -15.255 1.00 90.00 73 LEU A N 1
ATOM 525 C CA . LEU A 1 73 ? 2.826 0.828 -13.872 1.00 90.00 73 LEU A CA 1
ATOM 526 C C . LEU A 1 73 ? 2.161 1.946 -13.069 1.00 90.00 73 LEU A C 1
ATOM 528 O O . LEU A 1 73 ? 1.723 1.705 -11.949 1.00 90.00 73 LEU A O 1
ATOM 532 N N . TYR A 1 74 ? 2.008 3.134 -13.655 1.00 89.56 74 TYR A N 1
ATOM 533 C CA . TYR A 1 74 ? 1.314 4.245 -13.017 1.00 89.56 74 TYR A CA 1
ATOM 534 C C . TYR A 1 74 ? -0.158 3.908 -12.731 1.00 89.56 74 TYR A C 1
ATOM 536 O O . TYR A 1 74 ? -0.615 3.995 -11.594 1.00 89.56 74 TYR A O 1
ATOM 544 N N . LEU A 1 75 ? -0.900 3.462 -13.749 1.00 88.00 75 LEU A N 1
ATOM 545 C CA . LEU A 1 75 ? -2.332 3.167 -13.633 1.00 88.00 75 LEU A CA 1
ATOM 546 C C . LEU A 1 75 ? -2.613 1.916 -12.798 1.00 88.00 75 LEU A C 1
ATOM 548 O O . LEU A 1 75 ? -3.598 1.847 -12.057 1.00 88.00 75 LEU A O 1
ATOM 552 N N . ALA A 1 76 ? -1.777 0.892 -12.948 1.00 86.94 76 ALA A N 1
ATOM 553 C CA . ALA A 1 76 ? -1.940 -0.350 -12.233 1.00 86.94 76 ALA A CA 1
ATOM 554 C C . ALA A 1 76 ? -1.380 -0.216 -10.813 1.00 86.94 76 ALA A C 1
ATOM 556 O O . ALA A 1 76 ? -2.117 -0.489 -9.882 1.00 86.94 76 ALA A O 1
ATOM 557 N N . ALA A 1 77 ? -0.150 0.215 -10.574 1.00 89.44 77 ALA A N 1
ATOM 558 C CA . ALA A 1 77 ? 0.410 0.258 -9.222 1.00 89.44 77 ALA A CA 1
ATOM 559 C C . ALA A 1 77 ? 0.181 1.607 -8.521 1.00 89.44 77 ALA A C 1
ATOM 561 O O . ALA A 1 77 ? -0.581 1.670 -7.556 1.00 89.44 77 ALA A O 1
ATOM 562 N N . ASP A 1 78 ? 0.777 2.689 -9.022 1.00 91.12 78 ASP A N 1
ATOM 563 C CA . ASP A 1 78 ? 0.855 3.968 -8.305 1.00 91.12 78 ASP A CA 1
ATOM 564 C C . ASP A 1 78 ? -0.512 4.601 -8.007 1.00 91.12 78 ASP A C 1
ATOM 566 O O . ASP A 1 78 ? -0.690 5.197 -6.946 1.00 91.12 78 ASP A O 1
ATOM 570 N N . CYS A 1 79 ? -1.493 4.470 -8.902 1.00 88.50 79 CYS A N 1
ATOM 571 C CA . CYS A 1 79 ? -2.854 4.964 -8.675 1.00 88.50 79 CYS A CA 1
ATOM 572 C C . CYS A 1 79 ? -3.643 4.109 -7.672 1.00 88.50 79 CYS A C 1
ATOM 574 O O . CYS A 1 79 ? -4.520 4.630 -6.988 1.00 88.50 79 CYS A O 1
ATOM 576 N N . ARG A 1 80 ? -3.349 2.808 -7.548 1.00 86.94 80 ARG A N 1
ATOM 577 C CA . ARG A 1 80 ? -4.111 1.906 -6.671 1.00 86.94 80 ARG A CA 1
ATOM 578 C C . ARG A 1 80 ? -3.688 2.073 -5.221 1.00 86.94 80 ARG A C 1
ATOM 580 O O . ARG A 1 80 ? -2.500 2.053 -4.904 1.00 86.94 80 ARG A O 1
ATOM 587 N N . VAL A 1 81 ? -4.679 2.204 -4.342 1.00 85.00 81 VAL A N 1
ATOM 588 C CA . VAL A 1 81 ? -4.484 2.434 -2.904 1.00 85.00 81 VAL A CA 1
ATOM 589 C C . VAL A 1 81 ? -3.763 1.256 -2.247 1.00 85.00 81 VAL A C 1
ATOM 591 O O . VAL A 1 81 ? -2.944 1.447 -1.355 1.00 85.00 81 VAL A O 1
ATOM 594 N N . GLU A 1 82 ? -4.031 0.044 -2.722 1.00 83.94 82 GLU A N 1
ATOM 595 C CA . GLU A 1 82 ? -3.560 -1.214 -2.146 1.00 83.94 82 GLU A CA 1
ATOM 596 C C . GLU A 1 82 ? -2.142 -1.600 -2.602 1.00 83.94 82 GLU A C 1
ATOM 598 O O . GLU A 1 82 ? -1.559 -2.540 -2.065 1.00 83.94 82 GLU A O 1
ATOM 603 N N . ARG A 1 83 ? -1.584 -0.909 -3.607 1.00 88.44 83 ARG A N 1
ATOM 604 C CA . ARG A 1 83 ? -0.299 -1.255 -4.242 1.00 88.44 83 ARG A CA 1
ATOM 605 C C . ARG A 1 83 ? 0.790 -0.227 -3.967 1.00 88.44 83 ARG A C 1
ATOM 607 O O . ARG A 1 83 ? 0.516 0.891 -3.538 1.00 88.44 83 ARG A O 1
ATOM 614 N N . ALA A 1 84 ? 2.049 -0.585 -4.220 1.00 88.81 84 ALA A N 1
ATOM 615 C CA . ALA A 1 84 ? 3.157 0.373 -4.124 1.00 88.81 84 ALA A CA 1
ATOM 616 C C . ALA A 1 84 ? 3.059 1.528 -5.119 1.00 88.81 84 ALA A C 1
ATOM 618 O O . ALA A 1 84 ? 2.430 1.415 -6.167 1.00 88.81 84 ALA A O 1
ATOM 619 N N . ASP A 1 85 ? 3.797 2.594 -4.820 1.00 91.31 85 ASP A N 1
ATOM 620 C CA . ASP A 1 85 ? 4.174 3.622 -5.788 1.00 91.31 85 ASP A CA 1
ATOM 621 C C . ASP A 1 85 ? 5.437 3.192 -6.556 1.00 91.31 85 ASP A C 1
ATOM 623 O O . ASP A 1 85 ? 6.502 3.788 -6.429 1.00 91.31 85 ASP A O 1
ATOM 627 N N . LEU A 1 86 ? 5.331 2.099 -7.321 1.00 93.06 86 LEU A N 1
ATOM 628 C CA . LEU A 1 86 ? 6.465 1.456 -7.992 1.00 93.06 86 LEU A CA 1
ATOM 629 C C . LEU A 1 86 ? 7.177 2.375 -8.978 1.00 93.06 86 LEU A C 1
ATOM 631 O O . LEU A 1 86 ? 8.406 2.370 -9.025 1.00 93.06 86 LEU A O 1
ATOM 635 N N . LEU A 1 87 ? 6.428 3.137 -9.778 1.00 93.88 87 LEU A N 1
ATOM 636 C CA . LEU A 1 87 ? 7.031 4.052 -10.742 1.00 93.88 87 LEU A CA 1
ATOM 637 C C . LEU A 1 87 ? 7.791 5.154 -10.001 1.00 93.88 87 LEU A C 1
ATOM 639 O O . LEU A 1 87 ? 8.933 5.449 -10.346 1.00 93.88 87 LEU A O 1
ATOM 643 N N . GLN A 1 88 ? 7.188 5.717 -8.951 1.00 92.69 88 GLN A N 1
ATOM 644 C CA . GLN A 1 88 ? 7.837 6.710 -8.098 1.00 92.69 88 GLN A CA 1
ATOM 645 C C . GLN A 1 88 ? 9.106 6.162 -7.427 1.00 92.69 88 GLN A C 1
ATOM 647 O O . GLN A 1 88 ? 10.132 6.842 -7.439 1.00 92.69 88 GLN A O 1
ATOM 652 N N . ASP A 1 89 ? 9.061 4.942 -6.889 1.00 94.88 89 ASP A N 1
ATOM 653 C CA . ASP A 1 89 ? 10.198 4.287 -6.235 1.00 94.88 89 ASP A CA 1
ATOM 654 C C . ASP A 1 89 ? 11.349 4.032 -7.224 1.00 94.88 89 ASP A C 1
ATOM 656 O O . ASP A 1 89 ? 12.512 4.312 -6.918 1.00 94.88 89 ASP A O 1
ATOM 660 N N . ILE A 1 90 ? 11.036 3.561 -8.439 1.00 95.31 90 ILE A N 1
ATOM 661 C CA . ILE A 1 90 ? 12.016 3.381 -9.520 1.00 95.31 90 ILE A CA 1
ATOM 662 C C . ILE A 1 90 ? 12.629 4.732 -9.905 1.00 95.31 90 ILE A C 1
ATOM 664 O O . ILE A 1 90 ? 13.853 4.860 -9.927 1.00 95.31 90 ILE A O 1
ATOM 668 N N . CYS A 1 91 ? 11.808 5.756 -10.161 1.00 94.88 91 CYS A N 1
ATOM 669 C CA . CYS A 1 91 ? 12.280 7.101 -10.494 1.00 94.88 91 CYS A CA 1
ATOM 670 C C . CYS A 1 91 ? 13.194 7.673 -9.407 1.00 94.88 91 CYS A C 1
ATOM 672 O O . CYS A 1 91 ? 14.248 8.229 -9.721 1.00 94.88 91 CYS A O 1
ATOM 674 N N . ALA A 1 92 ? 12.817 7.529 -8.134 1.00 94.69 92 ALA A N 1
ATOM 675 C CA . ALA A 1 92 ? 13.598 8.011 -7.002 1.00 94.69 92 ALA A CA 1
ATOM 676 C C . ALA A 1 92 ? 14.956 7.301 -6.908 1.00 94.69 92 ALA A C 1
ATOM 678 O O . ALA A 1 92 ? 15.984 7.963 -6.738 1.00 94.69 92 ALA A O 1
ATOM 679 N N . LEU A 1 93 ? 14.977 5.975 -7.075 1.00 94.50 93 LEU A N 1
ATOM 680 C CA . LEU A 1 93 ? 16.210 5.194 -7.077 1.00 94.50 93 LEU A CA 1
ATOM 681 C C . LEU A 1 93 ? 17.119 5.587 -8.240 1.00 94.50 93 LEU A C 1
ATOM 683 O O . LEU A 1 93 ? 18.288 5.889 -8.011 1.00 94.50 93 LEU A O 1
ATOM 687 N N . LEU A 1 94 ? 16.605 5.604 -9.474 1.00 93.81 94 LEU A N 1
ATOM 688 C CA . LEU A 1 94 ? 17.402 5.947 -10.654 1.00 93.81 94 LEU A CA 1
ATOM 689 C C . LEU A 1 94 ? 17.933 7.383 -10.554 1.00 93.81 94 LEU A C 1
ATOM 691 O O . LEU A 1 94 ? 19.112 7.611 -10.804 1.00 93.81 94 LEU A O 1
ATOM 695 N N . SER A 1 95 ? 17.112 8.334 -10.094 1.00 94.00 95 SER A N 1
ATOM 696 C CA . SER A 1 95 ? 17.534 9.726 -9.872 1.00 94.00 95 SER A CA 1
ATOM 697 C C . SER A 1 95 ? 18.670 9.823 -8.860 1.00 94.00 95 SER A C 1
ATOM 699 O O . SER A 1 95 ? 19.648 10.527 -9.094 1.00 94.00 95 SER A O 1
ATOM 701 N N . LYS A 1 96 ? 18.570 9.091 -7.747 1.00 91.56 96 LYS A N 1
ATOM 702 C CA . LYS A 1 96 ? 19.615 9.046 -6.721 1.00 91.56 96 LYS A CA 1
ATOM 703 C C . LYS A 1 96 ? 20.898 8.391 -7.241 1.00 91.56 96 LYS A C 1
ATOM 705 O O . LYS A 1 96 ? 21.983 8.889 -6.965 1.00 91.56 96 LYS A O 1
ATOM 710 N N . THR A 1 97 ? 20.786 7.300 -7.994 1.00 89.31 97 THR A N 1
ATOM 711 C CA . THR A 1 97 ? 21.935 6.567 -8.550 1.00 89.31 97 THR A CA 1
ATOM 712 C C . THR A 1 97 ? 22.621 7.324 -9.688 1.00 89.31 97 THR A C 1
ATOM 714 O O . THR A 1 97 ? 23.828 7.187 -9.861 1.00 89.31 97 THR A O 1
ATOM 717 N N . ALA A 1 98 ? 21.887 8.151 -10.437 1.00 89.12 98 ALA A N 1
ATOM 718 C CA . ALA A 1 98 ? 22.430 8.975 -11.515 1.00 89.12 98 ALA A CA 1
ATOM 719 C C . ALA A 1 98 ? 23.236 10.189 -11.013 1.00 89.12 98 ALA A C 1
ATOM 721 O O . ALA A 1 98 ? 23.967 10.800 -11.791 1.00 89.12 98 ALA A O 1
ATOM 722 N N . GLN A 1 99 ? 23.118 10.563 -9.733 1.00 85.19 99 GLN A N 1
ATOM 723 C CA . GLN A 1 99 ? 23.852 11.704 -9.189 1.00 85.19 99 GLN A CA 1
ATOM 724 C C . GLN A 1 99 ? 25.356 11.397 -9.070 1.00 85.19 99 GLN A C 1
ATOM 726 O O . GLN A 1 99 ? 25.744 10.415 -8.425 1.00 85.19 99 GLN A O 1
ATOM 731 N N . PRO A 1 100 ? 26.231 12.255 -9.621 1.00 70.81 100 PRO A N 1
ATOM 732 C CA . PRO A 1 100 ? 27.665 12.108 -9.441 1.00 70.81 100 PRO A CA 1
ATOM 733 C C . PRO A 1 100 ? 28.046 12.478 -7.996 1.00 70.81 100 PRO A C 1
ATOM 735 O O . PRO A 1 100 ? 28.091 13.653 -7.643 1.00 70.81 100 PRO A O 1
ATOM 738 N N . GLY A 1 101 ? 28.332 11.477 -7.152 1.00 61.97 101 GLY A N 1
ATOM 739 C CA . GLY A 1 101 ? 29.035 11.679 -5.870 1.00 61.97 101 GLY A CA 1
ATOM 740 C C . GLY A 1 101 ? 28.298 11.287 -4.581 1.00 61.97 101 GLY A C 1
ATOM 741 O O . GLY A 1 101 ? 28.151 12.111 -3.684 1.00 61.97 101 GLY A O 1
ATOM 742 N N . GLY A 1 102 ? 27.913 10.014 -4.434 1.00 50.00 102 GLY A N 1
ATOM 743 C CA . GLY A 1 102 ? 27.289 9.474 -3.213 1.00 50.00 102 GLY A CA 1
ATOM 744 C C . GLY A 1 102 ? 28.121 8.458 -2.413 1.00 50.00 102 GLY A C 1
ATOM 745 O O . GLY A 1 102 ? 27.543 7.691 -1.649 1.00 50.00 102 GLY A O 1
ATOM 746 N N . GLY A 1 103 ? 29.444 8.397 -2.596 1.00 44.81 103 GLY A N 1
ATOM 747 C CA . GLY A 1 103 ? 30.342 7.515 -1.838 1.00 44.81 103 GLY A CA 1
ATOM 748 C C . GLY A 1 103 ? 31.523 8.305 -1.286 1.00 44.81 103 GLY A C 1
ATOM 749 O O . GLY A 1 103 ? 32.312 8.847 -2.054 1.00 44.81 103 GLY A O 1
ATOM 750 N N . GLY A 1 104 ? 31.621 8.425 0.038 1.00 40.25 104 GLY A N 1
ATOM 751 C CA . GLY A 1 104 ? 32.771 9.046 0.690 1.00 40.25 104 GLY A CA 1
ATOM 752 C C . GLY A 1 104 ? 34.043 8.209 0.526 1.00 40.25 104 GLY A C 1
ATOM 753 O O . GLY A 1 104 ? 33.987 6.983 0.574 1.00 40.25 104 GLY A O 1
ATOM 754 N N . GLY A 1 105 ? 35.184 8.891 0.412 1.00 35.97 105 GLY A N 1
ATOM 755 C CA . GLY A 1 105 ? 36.520 8.286 0.400 1.00 35.97 105 GLY A CA 1
ATOM 756 C C . GLY A 1 105 ? 37.085 8.115 -1.008 1.00 35.97 105 GLY A C 1
ATOM 757 O O . GLY A 1 105 ? 36.420 7.585 -1.886 1.00 35.97 105 GLY A O 1
ATOM 758 N N . GLY A 1 106 ? 38.298 8.632 -1.215 1.00 41.00 106 GLY A N 1
ATOM 759 C CA . GLY A 1 106 ? 38.971 8.702 -2.510 1.00 41.00 106 GLY A CA 1
ATOM 760 C C . GLY A 1 106 ? 39.181 7.358 -3.211 1.00 41.00 106 GLY A C 1
ATOM 761 O O . GLY A 1 106 ? 39.074 6.299 -2.606 1.00 41.00 106 GLY A O 1
ATOM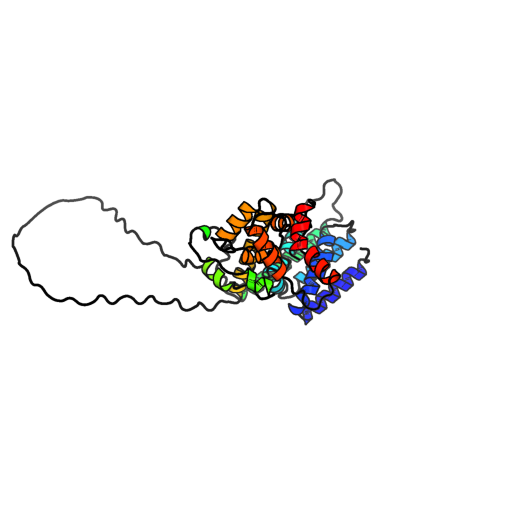 762 N N . GLU A 1 107 ? 39.557 7.474 -4.489 1.00 43.53 107 GLU A N 1
ATOM 763 C CA . GLU A 1 107 ? 39.890 6.399 -5.441 1.00 43.53 107 GLU A CA 1
ATOM 764 C C . GLU A 1 107 ? 38.697 5.793 -6.210 1.00 43.53 107 GLU A C 1
ATOM 766 O O . GLU A 1 107 ? 38.345 4.633 -6.038 1.00 43.53 107 GLU A O 1
ATOM 771 N N . ALA A 1 108 ? 38.087 6.544 -7.140 1.00 41.34 108 ALA A N 1
ATOM 772 C CA . ALA A 1 108 ? 37.135 5.958 -8.094 1.00 41.34 108 ALA A CA 1
ATOM 773 C C . ALA A 1 108 ? 37.036 6.743 -9.417 1.00 41.34 108 ALA A C 1
ATOM 775 O O . ALA A 1 108 ? 36.181 7.606 -9.573 1.00 41.34 108 ALA A O 1
ATOM 776 N N . TRP A 1 109 ? 37.882 6.404 -10.395 1.00 41.94 109 TRP A N 1
ATOM 777 C CA . TRP A 1 109 ? 37.713 6.788 -11.812 1.00 41.94 109 TRP A CA 1
ATOM 778 C C . TRP A 1 109 ? 37.577 5.569 -12.748 1.00 41.94 109 TRP A C 1
ATOM 780 O O . TRP A 1 109 ? 37.712 5.707 -13.956 1.00 41.94 109 TRP A O 1
ATOM 790 N N . ALA A 1 110 ? 37.315 4.362 -12.224 1.00 41.88 110 ALA A N 1
ATOM 791 C CA . ALA A 1 110 ? 37.342 3.144 -13.051 1.00 41.88 110 ALA A CA 1
ATOM 792 C C . ALA A 1 110 ? 36.177 2.150 -12.852 1.00 41.88 110 ALA A C 1
ATOM 794 O O . ALA A 1 110 ? 36.199 1.080 -13.452 1.00 41.88 110 ALA A O 1
ATOM 795 N N . GLY A 1 111 ? 35.151 2.463 -12.049 1.00 44.84 111 GLY A N 1
ATOM 796 C CA . GLY A 1 111 ? 34.053 1.507 -11.798 1.00 44.84 111 GLY A CA 1
ATOM 797 C C . GLY A 1 111 ? 32.678 2.083 -11.444 1.00 44.84 111 GLY A C 1
ATOM 798 O O . GLY A 1 111 ? 31.703 1.339 -11.457 1.00 44.84 111 GLY A O 1
ATOM 799 N N . GLY A 1 112 ? 32.573 3.387 -11.162 1.00 53.69 112 GLY A N 1
ATOM 800 C CA . GLY A 1 112 ? 31.301 4.057 -10.842 1.00 53.69 112 GLY A CA 1
ATOM 801 C C . GLY A 1 112 ? 30.451 4.440 -12.060 1.00 53.69 112 GLY A C 1
ATOM 802 O O . GLY A 1 112 ? 29.289 4.799 -11.898 1.00 53.69 112 GLY A O 1
ATOM 803 N N . ASP A 1 113 ? 31.016 4.327 -13.265 1.00 64.56 113 ASP A N 1
ATOM 804 C CA . ASP A 1 113 ? 30.418 4.842 -14.502 1.00 64.56 113 ASP A CA 1
ATOM 805 C C . ASP A 1 113 ? 29.202 4.007 -14.936 1.00 64.56 113 ASP A C 1
ATOM 807 O O . ASP A 1 113 ? 28.135 4.538 -15.216 1.00 64.56 113 ASP A O 1
ATOM 811 N N . SER A 1 114 ? 29.298 2.673 -14.871 1.00 80.12 114 SER A N 1
ATOM 812 C CA . SER A 1 114 ? 28.253 1.783 -15.401 1.00 80.12 114 SER A CA 1
ATOM 813 C C . SER A 1 114 ? 26.906 1.915 -14.681 1.00 80.12 114 SER A C 1
ATOM 815 O O . SER A 1 114 ? 25.872 1.884 -15.342 1.00 80.12 114 SER A O 1
ATOM 817 N N . ALA A 1 115 ? 26.884 2.072 -13.354 1.00 85.69 115 ALA A N 1
ATOM 818 C CA . ALA A 1 115 ? 25.630 2.212 -12.608 1.00 85.69 115 ALA A CA 1
ATOM 819 C C . ALA A 1 115 ? 24.956 3.567 -12.875 1.00 85.69 115 ALA A C 1
ATOM 821 O O . ALA A 1 115 ? 23.738 3.624 -13.036 1.00 85.69 115 ALA A O 1
ATOM 822 N N . GLN A 1 116 ? 25.751 4.637 -12.968 1.00 88.88 116 GLN A N 1
ATOM 823 C CA . GLN A 1 116 ? 25.268 5.976 -13.308 1.00 88.88 116 GLN A CA 1
ATOM 824 C C . GLN A 1 116 ? 24.735 6.019 -14.741 1.00 88.88 116 GLN A C 1
ATOM 826 O O . GLN A 1 116 ? 23.642 6.536 -14.963 1.00 88.88 116 GLN A O 1
ATOM 831 N N . THR A 1 117 ? 25.454 5.419 -15.698 1.00 90.88 117 THR A N 1
ATOM 832 C CA . THR A 1 117 ? 25.002 5.308 -17.091 1.00 90.88 117 THR A CA 1
ATOM 833 C C . THR A 1 117 ? 23.681 4.547 -17.182 1.00 90.88 117 THR A C 1
ATOM 835 O O . THR A 1 117 ? 22.734 5.060 -17.767 1.00 90.88 117 THR A O 1
ATOM 838 N N . LEU A 1 118 ? 23.571 3.373 -16.547 1.00 92.56 118 LEU A N 1
ATOM 839 C CA . LEU A 1 118 ? 22.329 2.588 -16.538 1.00 92.56 118 LEU A CA 1
ATOM 840 C C . LEU A 1 118 ? 21.167 3.355 -15.896 1.00 92.56 118 LEU A C 1
ATOM 842 O O . LEU A 1 118 ? 20.042 3.303 -16.391 1.00 92.56 118 LEU A O 1
ATOM 846 N N . ALA A 1 119 ? 21.435 4.086 -14.811 1.00 92.81 119 ALA A N 1
ATOM 847 C CA . ALA A 1 119 ? 20.426 4.900 -14.149 1.00 92.81 119 ALA A CA 1
ATOM 848 C C . ALA A 1 119 ? 19.934 6.049 -15.043 1.00 92.81 119 ALA A C 1
ATOM 850 O O . ALA A 1 119 ? 18.727 6.268 -15.154 1.00 92.81 119 ALA A O 1
ATOM 851 N N . LEU A 1 120 ? 20.853 6.739 -15.724 1.00 92.88 120 LEU A N 1
ATOM 852 C CA . LEU A 1 120 ? 20.529 7.806 -16.667 1.00 92.88 120 LEU A CA 1
ATOM 853 C C . LEU A 1 120 ? 19.759 7.273 -17.882 1.00 92.88 120 LEU A C 1
ATOM 855 O O . LEU A 1 120 ? 18.752 7.861 -18.266 1.00 92.88 120 LEU A O 1
ATOM 859 N N . GLU A 1 121 ? 20.181 6.142 -18.453 1.00 94.12 121 GLU A N 1
ATOM 860 C CA . GLU A 1 121 ? 19.453 5.466 -19.534 1.00 94.12 121 GLU A CA 1
ATOM 861 C C . GLU A 1 121 ? 18.032 5.084 -19.104 1.00 94.12 121 GLU A C 1
ATOM 863 O O . GLU A 1 121 ? 17.095 5.233 -19.887 1.00 94.12 121 GLU A O 1
ATOM 868 N N . GLY A 1 122 ? 17.856 4.637 -17.857 1.00 94.06 122 GLY A N 1
ATOM 869 C CA . GLY A 1 122 ? 16.546 4.295 -17.305 1.00 94.06 122 GLY A CA 1
ATOM 870 C C . GLY A 1 122 ? 15.635 5.513 -17.206 1.00 94.06 122 GLY A C 1
ATOM 871 O O . GLY A 1 122 ? 14.490 5.464 -17.649 1.00 94.06 122 GLY A O 1
ATOM 872 N N . LEU A 1 123 ? 16.156 6.631 -16.694 1.00 94.00 123 LEU A N 1
ATOM 873 C CA . LEU A 1 123 ? 15.417 7.895 -16.632 1.00 94.00 123 LEU A CA 1
ATOM 874 C C . LEU A 1 123 ? 15.043 8.409 -18.025 1.00 94.00 123 LEU A C 1
ATOM 876 O O . LEU A 1 123 ? 13.914 8.844 -18.225 1.00 94.00 123 LEU A O 1
ATOM 880 N N . LEU A 1 124 ? 15.959 8.329 -18.994 1.00 92.94 124 LEU A N 1
ATOM 881 C CA . LEU A 1 124 ? 15.687 8.724 -20.377 1.00 92.94 124 LEU A CA 1
ATOM 882 C C . LEU A 1 124 ? 14.612 7.841 -21.023 1.00 92.94 124 LEU A C 1
ATOM 884 O O . LEU A 1 124 ? 13.738 8.368 -21.704 1.00 92.94 124 LEU A O 1
ATOM 888 N N . ALA A 1 125 ? 14.634 6.527 -20.779 1.00 93.19 125 ALA A N 1
ATOM 889 C CA . ALA A 1 125 ? 13.597 5.615 -21.261 1.00 93.19 125 ALA A CA 1
ATOM 890 C C . ALA A 1 125 ? 12.220 5.955 -20.667 1.00 93.19 125 ALA A C 1
ATOM 892 O O . ALA A 1 125 ? 11.228 6.005 -21.394 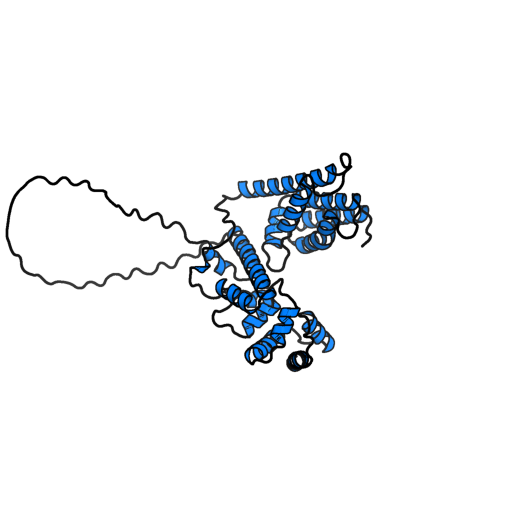1.00 93.19 125 ALA A O 1
ATOM 893 N N . LEU A 1 126 ? 12.164 6.261 -19.366 1.00 92.69 126 LEU A N 1
ATOM 894 C CA . LEU A 1 126 ? 10.931 6.704 -18.714 1.00 92.69 126 LEU A CA 1
ATOM 895 C C . LEU A 1 126 ? 10.434 8.036 -19.287 1.00 92.69 126 LEU A C 1
ATOM 897 O O . LEU A 1 126 ? 9.250 8.155 -19.585 1.00 92.69 126 LEU A O 1
ATOM 901 N N . LEU A 1 127 ? 11.318 9.014 -19.499 1.00 89.56 127 LEU A N 1
ATOM 902 C CA . LEU A 1 127 ? 10.951 10.299 -20.101 1.00 89.56 127 LEU A CA 1
ATOM 903 C C . LEU A 1 127 ? 10.418 10.139 -21.528 1.00 89.56 127 LEU A C 1
ATOM 905 O O . LEU A 1 127 ? 9.370 10.695 -21.836 1.00 89.56 127 LEU A O 1
ATOM 909 N N . ALA A 1 128 ? 11.078 9.333 -22.363 1.00 87.88 128 ALA A N 1
ATOM 910 C CA . ALA A 1 128 ? 10.604 9.035 -23.714 1.00 87.88 128 ALA A CA 1
ATOM 911 C C . ALA A 1 128 ? 9.211 8.382 -23.693 1.00 87.88 128 ALA A C 1
ATOM 913 O O . ALA A 1 128 ? 8.332 8.768 -24.456 1.00 87.88 128 ALA A O 1
ATOM 914 N N . SER A 1 129 ? 8.969 7.459 -22.755 1.00 84.88 129 SER A N 1
ATOM 915 C CA . SER A 1 129 ? 7.656 6.818 -22.611 1.00 84.88 129 SER A CA 1
ATOM 916 C C . SER A 1 129 ? 6.539 7.782 -22.190 1.00 84.88 129 SER A C 1
ATOM 918 O O . SER A 1 129 ? 5.374 7.534 -22.490 1.00 84.88 129 SER A O 1
ATOM 920 N N . LEU A 1 130 ? 6.872 8.866 -21.481 1.00 80.38 130 LEU A N 1
ATOM 921 C CA . LEU A 1 130 ? 5.910 9.901 -21.095 1.00 80.38 130 LEU A CA 1
ATOM 922 C C . LEU A 1 130 ? 5.610 10.854 -22.256 1.00 80.38 130 LEU A C 1
ATOM 924 O O . LEU A 1 130 ? 4.476 11.317 -22.372 1.00 80.38 130 LEU A O 1
ATOM 928 N N . ASP A 1 131 ? 6.598 11.116 -23.109 1.00 77.75 131 ASP A N 1
ATOM 929 C CA . ASP A 1 131 ? 6.448 11.941 -24.311 1.00 77.75 131 ASP A CA 1
ATOM 930 C C . ASP A 1 131 ? 5.498 11.276 -25.324 1.00 77.75 131 ASP A C 1
ATOM 932 O O . ASP A 1 131 ? 4.532 11.896 -25.768 1.00 77.75 131 ASP A O 1
ATOM 936 N N . ASP A 1 132 ? 5.649 9.962 -25.547 1.00 72.69 132 ASP A N 1
ATOM 937 C CA . ASP A 1 132 ? 4.729 9.154 -26.368 1.00 72.69 132 ASP A CA 1
ATOM 938 C C . ASP A 1 132 ? 3.265 9.246 -25.886 1.00 72.69 132 ASP A C 1
ATOM 940 O O . ASP A 1 132 ? 2.317 9.201 -26.675 1.00 72.69 132 ASP A O 1
ATOM 944 N N . VAL A 1 133 ? 3.055 9.375 -24.570 1.00 69.06 133 VAL A N 1
ATOM 945 C CA . VAL A 1 133 ? 1.720 9.527 -23.969 1.00 69.06 133 VAL A CA 1
ATOM 946 C C . VAL A 1 133 ? 1.192 10.956 -24.139 1.00 69.06 133 VAL A C 1
ATOM 948 O O . VAL A 1 133 ? -0.012 11.141 -24.332 1.00 69.06 133 VAL A O 1
ATOM 951 N N . ALA A 1 134 ? 2.070 11.961 -24.085 1.00 62.19 134 ALA A N 1
ATOM 952 C CA . ALA A 1 134 ? 1.719 13.370 -24.237 1.00 62.19 134 ALA A CA 1
ATOM 953 C C . ALA A 1 134 ? 1.343 13.733 -25.685 1.00 62.19 134 ALA A C 1
ATOM 955 O O . ALA A 1 134 ? 0.396 14.493 -25.891 1.00 62.19 134 ALA A O 1
ATOM 956 N N . GLU A 1 135 ? 2.001 13.148 -26.690 1.00 59.38 135 GLU A N 1
ATOM 957 C CA . GLU A 1 135 ? 1.640 13.363 -28.101 1.00 59.38 135 GLU A CA 1
ATOM 958 C C . GLU A 1 135 ? 0.280 12.737 -28.479 1.00 59.38 135 GLU A C 1
ATOM 960 O O . GLU A 1 135 ? -0.376 13.180 -29.424 1.00 59.38 135 GLU A O 1
ATOM 965 N N . GLY A 1 136 ? -0.195 11.744 -27.716 1.00 54.34 136 GLY A N 1
ATOM 966 C CA . GLY A 1 136 ? -1.486 11.077 -27.924 1.00 54.34 136 GLY A CA 1
ATOM 967 C C . GLY A 1 136 ? -2.683 11.695 -27.185 1.00 54.34 136 GLY A C 1
ATOM 968 O O . GLY A 1 136 ? -3.829 11.342 -27.478 1.00 54.34 136 GLY A O 1
ATOM 969 N N . GLY A 1 137 ? -2.461 12.606 -26.233 1.00 51.28 137 GLY A N 1
ATOM 970 C CA . GLY A 1 137 ? -3.515 13.160 -25.383 1.00 51.28 137 GLY A CA 1
ATOM 971 C C . GLY A 1 137 ? -3.241 14.608 -25.003 1.00 51.28 137 GLY A C 1
ATOM 972 O O . GLY A 1 137 ? -2.283 14.888 -24.294 1.00 51.28 137 GLY A O 1
ATOM 973 N N . GLY A 1 138 ? -4.116 15.523 -25.440 1.00 44.53 138 GLY A N 1
ATOM 974 C CA . GLY A 1 138 ? -4.024 16.952 -25.133 1.00 44.53 138 GLY A CA 1
ATOM 975 C C . GLY A 1 138 ? -3.810 17.196 -23.640 1.00 44.53 138 GLY A C 1
ATOM 976 O O . GLY A 1 138 ? -4.710 16.980 -22.827 1.00 44.53 138 GLY A O 1
ATOM 977 N N . ALA A 1 139 ? -2.598 17.620 -23.287 1.00 41.56 139 ALA A N 1
ATOM 978 C CA . ALA A 1 139 ? -2.195 17.894 -21.923 1.00 41.56 139 ALA A CA 1
ATOM 979 C C . ALA A 1 139 ? -2.966 19.108 -21.386 1.00 41.56 139 ALA A C 1
ATOM 981 O O . ALA A 1 139 ? -2.609 20.251 -21.657 1.00 41.56 139 ALA A O 1
ATOM 982 N N . SER A 1 140 ? -4.028 18.870 -20.617 1.00 41.91 140 SER A N 1
ATOM 983 C CA . SER A 1 140 ? -4.560 19.884 -19.707 1.00 41.91 140 SER A CA 1
ATOM 984 C C . SER A 1 140 ? -4.000 19.650 -18.305 1.00 41.91 140 SER A C 1
ATOM 986 O O . SER A 1 140 ? -4.267 18.608 -17.685 1.00 41.91 140 SER A O 1
ATOM 988 N N . ASP A 1 141 ? -3.206 20.633 -17.886 1.00 40.00 141 ASP A N 1
ATOM 989 C CA . ASP A 1 141 ? -2.804 21.038 -16.540 1.00 40.00 141 ASP A CA 1
ATOM 990 C C . ASP A 1 141 ? -2.511 19.911 -15.540 1.00 40.00 141 ASP A C 1
ATOM 992 O O . ASP A 1 141 ? -3.390 19.265 -14.963 1.00 40.00 141 ASP A O 1
ATOM 996 N N . ILE A 1 142 ? -1.213 19.703 -15.320 1.00 40.84 142 ILE A N 1
ATOM 997 C CA . ILE A 1 142 ? -0.667 19.013 -14.156 1.00 40.84 142 ILE A CA 1
ATOM 998 C C . ILE A 1 142 ? -0.675 20.044 -13.024 1.00 40.84 142 ILE A C 1
ATOM 1000 O O . ILE A 1 142 ? 0.130 20.970 -13.052 1.00 40.84 142 ILE A O 1
ATOM 1004 N N . ASP A 1 143 ? -1.577 19.904 -12.052 1.00 41.41 143 ASP A N 1
ATOM 1005 C CA . ASP A 1 143 ? -1.519 20.659 -10.795 1.00 41.41 143 ASP A CA 1
ATOM 1006 C C . ASP A 1 143 ? -0.784 19.814 -9.734 1.00 41.41 143 ASP A C 1
ATOM 1008 O O . ASP A 1 143 ? -1.321 18.800 -9.262 1.00 41.41 143 ASP A O 1
ATOM 1012 N N . PRO A 1 144 ? 0.474 20.147 -9.394 1.00 37.41 144 PRO A N 1
ATOM 1013 C CA . PRO A 1 144 ? 1.264 19.404 -8.430 1.00 37.41 144 PRO A CA 1
ATOM 1014 C C . PRO A 1 144 ? 0.912 19.837 -7.000 1.00 37.41 144 PRO A C 1
ATOM 1016 O O . PRO A 1 144 ? 1.599 20.650 -6.395 1.00 37.41 144 PRO A O 1
ATOM 1019 N N . GLY A 1 145 ? -0.109 19.217 -6.409 1.00 38.56 145 GLY A N 1
ATOM 1020 C CA . GLY A 1 145 ? -0.252 19.167 -4.949 1.00 38.56 145 GLY A CA 1
ATOM 1021 C C . GLY A 1 145 ? -1.037 20.321 -4.304 1.00 38.56 145 GLY A C 1
ATOM 1022 O O . GLY A 1 145 ? -0.764 21.502 -4.456 1.00 38.56 145 GLY A O 1
ATOM 1023 N N . VAL A 1 146 ? -2.031 19.917 -3.516 1.00 48.75 146 VAL A N 1
ATOM 1024 C CA . VAL A 1 146 ? -3.158 20.702 -2.987 1.00 48.75 146 VAL A CA 1
ATOM 1025 C C . VAL A 1 146 ? -2.753 21.586 -1.796 1.00 48.75 146 VAL A C 1
ATOM 1027 O O . VAL A 1 146 ? -2.164 21.070 -0.846 1.00 48.75 146 VAL A O 1
ATOM 1030 N N . PRO A 1 147 ? -3.135 22.881 -1.780 1.00 43.44 147 PRO A N 1
ATOM 1031 C CA . PRO A 1 147 ? -4.134 23.354 -0.813 1.00 43.44 147 PRO A CA 1
ATOM 1032 C C . PRO A 1 147 ? -5.022 24.480 -1.376 1.00 43.44 147 PRO A C 1
ATOM 1034 O O . PRO A 1 147 ? -4.698 25.659 -1.269 1.00 43.44 147 PRO A O 1
ATOM 1037 N N . ARG A 1 148 ? -6.193 24.122 -1.919 1.00 43.50 148 ARG A N 1
ATOM 1038 C CA . ARG A 1 148 ? -7.366 25.027 -1.973 1.00 43.50 148 ARG A CA 1
ATOM 1039 C C . ARG A 1 148 ? -8.679 24.378 -1.536 1.00 43.50 148 ARG A C 1
ATOM 1041 O O . ARG A 1 148 ? -9.723 25.012 -1.569 1.00 43.50 148 ARG A O 1
ATOM 1048 N N . LEU A 1 149 ? -8.651 23.107 -1.125 1.00 48.06 149 LEU A N 1
ATOM 1049 C CA . LEU A 1 149 ? -9.888 22.375 -0.847 1.00 48.06 149 LEU A CA 1
ATOM 1050 C C . LEU A 1 149 ? -10.263 22.253 0.631 1.00 48.06 149 LEU A C 1
ATOM 1052 O O . LEU A 1 149 ? -11.399 21.910 0.953 1.00 48.06 149 LEU A O 1
ATOM 1056 N N . LEU A 1 150 ? -9.363 22.617 1.539 1.00 50.62 150 LEU A N 1
ATOM 1057 C CA . LEU A 1 150 ? -9.742 22.778 2.944 1.00 50.62 150 LEU A CA 1
ATOM 1058 C C . LEU A 1 150 ? -10.757 23.927 3.143 1.00 50.62 150 LEU A C 1
ATOM 1060 O O . LEU A 1 150 ? -11.362 24.013 4.205 1.00 50.62 150 LEU A O 1
ATOM 1064 N N . ASP A 1 151 ? -10.998 24.745 2.110 1.00 47.97 151 ASP A N 1
ATOM 1065 C CA . ASP A 1 151 ? -11.853 25.934 2.174 1.00 47.97 151 ASP A CA 1
ATOM 1066 C C . ASP A 1 151 ? -13.321 25.690 1.771 1.00 47.97 151 ASP A C 1
ATOM 1068 O O . ASP A 1 151 ? -14.151 26.584 1.919 1.00 47.97 151 ASP A O 1
ATOM 1072 N N . SER A 1 152 ? -13.685 24.500 1.270 1.00 45.31 152 SER A N 1
ATOM 1073 C CA . SER A 1 152 ? -15.075 24.195 0.881 1.00 45.31 152 SER A CA 1
ATOM 1074 C C . SER A 1 152 ? -15.732 23.184 1.833 1.00 45.31 152 SER A C 1
ATOM 1076 O O . SER A 1 152 ? -15.144 22.126 2.083 1.00 45.31 152 SER A O 1
ATOM 1078 N N . PRO A 1 153 ? -16.965 23.422 2.322 1.00 48.12 153 PRO A N 1
ATOM 1079 C CA . PRO A 1 153 ? -17.700 22.448 3.121 1.00 48.12 153 PRO A CA 1
ATOM 1080 C C . PRO A 1 153 ? -18.213 21.341 2.197 1.00 48.12 153 PRO A C 1
ATOM 1082 O O . PRO A 1 153 ? -19.190 21.520 1.477 1.00 48.12 153 PRO A O 1
ATOM 1085 N N . GLY A 1 154 ? -17.537 20.196 2.171 1.00 60.62 154 GLY A N 1
ATOM 1086 C CA . GLY A 1 154 ? -18.032 19.022 1.456 1.00 60.62 154 GLY A CA 1
ATOM 1087 C C . GLY A 1 154 ? -18.400 17.901 2.402 1.00 60.62 154 GLY A C 1
ATOM 1088 O O . GLY A 1 154 ? -17.873 17.799 3.508 1.00 60.62 154 GLY A O 1
ATOM 1089 N N . HIS A 1 155 ? -19.324 17.070 1.940 1.00 75.12 155 HIS A N 1
ATOM 1090 C CA . HIS A 1 155 ? -19.782 15.895 2.660 1.00 75.12 155 HIS A CA 1
ATOM 1091 C C . HIS A 1 155 ? -18.655 14.854 2.777 1.00 75.12 155 HIS A C 1
ATOM 1093 O O . HIS A 1 155 ? -17.772 14.777 1.920 1.00 75.12 155 HIS A O 1
ATOM 1099 N N . TYR A 1 156 ? -18.695 14.056 3.843 1.00 84.50 156 TYR A N 1
ATOM 1100 C CA . TYR A 1 156 ? -17.851 12.872 4.003 1.00 84.50 156 TYR A CA 1
ATOM 1101 C C . TYR A 1 156 ? -18.043 11.905 2.827 1.00 84.50 156 TYR A C 1
ATOM 1103 O O . TYR A 1 156 ? -19.177 11.669 2.403 1.00 84.50 156 TYR A O 1
ATOM 1111 N N . VAL A 1 157 ? -16.943 11.346 2.324 1.00 85.19 157 VAL A N 1
ATOM 1112 C CA . VAL A 1 157 ? -16.954 10.329 1.269 1.00 85.19 157 VAL A CA 1
ATOM 1113 C C . VAL A 1 157 ? -16.574 8.982 1.875 1.00 85.19 157 VAL A C 1
ATOM 1115 O O . VAL A 1 157 ? -15.457 8.809 2.368 1.00 85.19 157 VAL A O 1
ATOM 1118 N N . ASP A 1 158 ? -17.489 8.012 1.821 1.00 88.81 158 ASP A N 1
ATOM 1119 C CA . ASP A 1 158 ? -17.220 6.663 2.325 1.00 88.81 158 ASP A CA 1
ATOM 1120 C C . ASP A 1 158 ? -16.335 5.868 1.363 1.00 88.81 158 ASP A C 1
ATOM 1122 O O . ASP A 1 158 ? -16.795 5.158 0.469 1.00 88.81 158 ASP A O 1
ATOM 1126 N N . VAL A 1 159 ? -15.028 5.998 1.573 1.00 90.81 159 VAL A N 1
ATOM 1127 C CA . VAL A 1 159 ? -14.011 5.183 0.903 1.00 90.81 159 VAL A CA 1
ATOM 1128 C C . VAL A 1 159 ? -13.788 3.843 1.597 1.00 90.81 159 VAL A C 1
ATOM 1130 O O . VAL A 1 159 ? -13.257 2.923 0.983 1.00 90.81 159 VAL A O 1
ATOM 1133 N N . TRP A 1 160 ? -14.197 3.698 2.857 1.00 92.94 160 TRP A N 1
ATOM 1134 C CA . TRP A 1 160 ? -13.807 2.560 3.684 1.00 92.94 160 TRP A CA 1
ATOM 1135 C C . TRP A 1 160 ? -14.664 1.331 3.443 1.00 92.94 160 TRP A C 1
ATOM 1137 O O . TRP A 1 160 ? -14.131 0.227 3.443 1.00 92.94 160 TRP A O 1
ATOM 1147 N N . THR A 1 161 ? -15.970 1.495 3.228 1.00 90.19 161 THR A N 1
ATOM 1148 C CA . THR A 1 161 ? -16.849 0.352 2.937 1.00 90.19 161 THR A CA 1
ATOM 1149 C C . THR A 1 161 ? -16.440 -0.367 1.642 1.00 90.19 161 THR A C 1
ATOM 1151 O O . THR A 1 161 ? -16.287 -1.589 1.678 1.00 90.19 161 THR A O 1
ATOM 1154 N N . PRO A 1 162 ? -16.178 0.332 0.518 1.00 90.62 162 PRO A N 1
ATOM 1155 C CA . PRO A 1 162 ? -15.673 -0.308 -0.696 1.00 90.62 162 PRO A CA 1
ATOM 1156 C C . PRO A 1 162 ? -14.299 -0.951 -0.500 1.00 90.62 162 PRO A C 1
ATOM 1158 O O . PRO A 1 162 ? -14.127 -2.106 -0.880 1.00 90.62 162 PRO A O 1
ATOM 1161 N N . LEU A 1 163 ? -13.358 -0.258 0.155 1.00 89.06 163 LEU A N 1
ATOM 1162 C CA . LEU A 1 163 ? -12.020 -0.802 0.417 1.00 89.06 163 LEU A CA 1
ATOM 1163 C C . LEU A 1 163 ? -12.071 -2.070 1.283 1.00 89.06 163 LEU A C 1
ATOM 1165 O O . LEU A 1 163 ? -11.394 -3.047 0.975 1.00 89.06 163 LEU A O 1
ATOM 1169 N N . ALA A 1 164 ? -12.919 -2.097 2.315 1.00 87.31 164 ALA A N 1
ATOM 1170 C CA . ALA A 1 164 ? -13.127 -3.279 3.153 1.00 87.31 164 ALA A CA 1
ATOM 1171 C C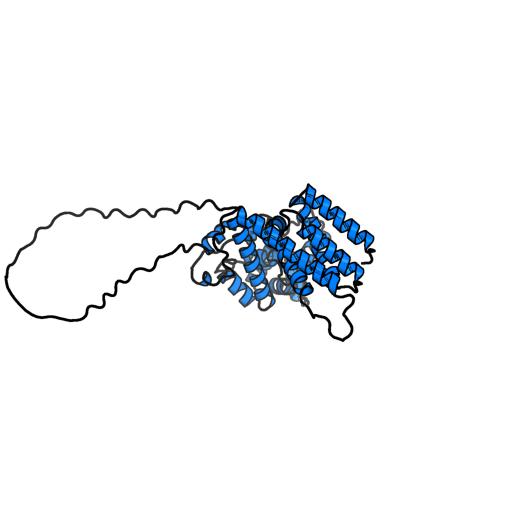 . ALA A 1 164 ? -13.707 -4.467 2.366 1.00 87.31 164 ALA A C 1
ATOM 1173 O O . ALA A 1 164 ? -13.402 -5.615 2.673 1.00 87.31 164 ALA A O 1
ATOM 1174 N N . ALA A 1 165 ? -14.504 -4.201 1.329 1.00 87.50 165 ALA A N 1
ATOM 1175 C CA . ALA A 1 165 ? -15.053 -5.216 0.432 1.00 87.50 165 ALA A CA 1
ATOM 1176 C C . ALA A 1 165 ? -14.111 -5.596 -0.733 1.00 87.50 165 ALA A C 1
ATOM 1178 O O . ALA A 1 165 ? -14.495 -6.392 -1.590 1.00 87.50 165 ALA A O 1
ATOM 1179 N N . GLY A 1 166 ? -12.906 -5.015 -0.812 1.00 84.12 166 GLY A N 1
ATOM 1180 C CA . GLY A 1 166 ? -11.986 -5.209 -1.940 1.00 84.12 166 GLY A CA 1
ATOM 1181 C C . GLY A 1 166 ? -12.475 -4.583 -3.254 1.00 84.12 166 GLY A C 1
ATOM 1182 O O . GLY A 1 166 ? -12.081 -5.012 -4.340 1.00 84.12 166 GLY A O 1
ATOM 1183 N N . LEU A 1 167 ? -13.366 -3.593 -3.170 1.00 86.50 167 LEU A N 1
ATOM 1184 C CA . LEU A 1 167 ? -13.911 -2.848 -4.300 1.00 86.50 167 LEU A CA 1
ATOM 1185 C C . LEU A 1 167 ? -13.175 -1.517 -4.477 1.00 86.50 167 LEU A C 1
ATOM 1187 O O . LEU A 1 167 ? -12.656 -0.934 -3.527 1.00 86.50 167 LEU A O 1
ATOM 1191 N N . ALA A 1 168 ? -13.180 -1.000 -5.707 1.00 81.38 168 ALA A N 1
ATOM 1192 C CA . ALA A 1 168 ? -12.597 0.307 -5.988 1.00 81.38 168 ALA A CA 1
ATOM 1193 C C . ALA A 1 168 ? -13.351 1.419 -5.224 1.00 81.38 168 ALA A C 1
ATOM 1195 O O . ALA A 1 168 ? -14.587 1.426 -5.234 1.00 81.38 168 ALA A O 1
ATOM 1196 N N . PRO A 1 169 ? -12.638 2.371 -4.596 1.00 84.56 169 PRO A N 1
ATOM 1197 C CA . PRO A 1 169 ? -13.271 3.479 -3.892 1.00 84.56 169 PRO A CA 1
ATOM 1198 C C . PRO A 1 169 ? -13.995 4.431 -4.866 1.00 84.56 169 PRO A C 1
ATOM 1200 O O . PRO A 1 169 ? -13.625 4.506 -6.043 1.00 84.56 169 PRO A O 1
ATOM 1203 N N . PRO A 1 170 ? -15.005 5.189 -4.394 1.00 82.62 170 PRO A N 1
ATOM 1204 C CA . PRO A 1 170 ? -15.786 6.124 -5.203 1.00 82.62 170 PRO A CA 1
ATOM 1205 C C . PRO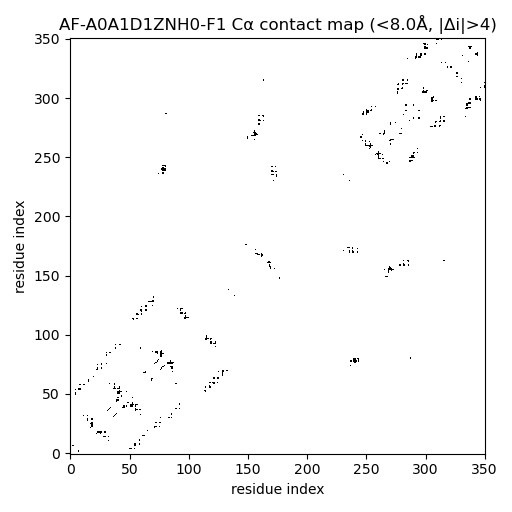 A 1 170 ? -14.971 7.393 -5.487 1.00 82.62 170 PRO A C 1
ATOM 1207 O O . PRO A 1 170 ? -15.169 8.453 -4.893 1.00 82.62 170 PRO A O 1
ATOM 1210 N N . THR A 1 171 ? -13.983 7.266 -6.373 1.00 75.81 171 THR A N 1
ATOM 1211 C CA . THR A 1 171 ? -13.053 8.345 -6.733 1.00 75.81 171 THR A CA 1
ATOM 1212 C C . THR A 1 171 ? -13.700 9.454 -7.549 1.00 75.81 171 THR A C 1
ATOM 1214 O O . THR A 1 171 ? -13.176 10.563 -7.604 1.00 75.81 171 THR A O 1
ATOM 1217 N N . ASP A 1 172 ? -14.874 9.195 -8.117 1.00 72.19 172 ASP A N 1
ATOM 1218 C CA . ASP A 1 172 ? -15.703 10.170 -8.813 1.00 72.19 172 ASP A CA 1
ATOM 1219 C C . ASP A 1 172 ? -16.137 11.329 -7.907 1.00 72.19 172 ASP A C 1
ATOM 1221 O O . ASP A 1 172 ? -16.118 12.484 -8.326 1.00 72.19 172 ASP A O 1
ATOM 1225 N N . GLN A 1 173 ? -16.410 11.045 -6.634 1.00 71.62 173 GLN A N 1
ATOM 1226 C CA . GLN A 1 173 ? -16.755 12.059 -5.631 1.00 71.62 173 GLN A CA 1
ATOM 1227 C C . GLN A 1 173 ? -15.567 12.965 -5.268 1.00 71.62 173 GLN A C 1
ATOM 1229 O O . GLN A 1 173 ? -15.744 14.022 -4.662 1.00 71.62 173 GLN A O 1
ATOM 1234 N N . PHE A 1 174 ? -14.353 12.582 -5.676 1.00 65.75 174 PHE A N 1
ATOM 1235 C CA . PHE A 1 174 ? -13.139 13.384 -5.540 1.00 65.75 174 PHE A CA 1
ATOM 1236 C C . PHE A 1 174 ? -12.771 14.138 -6.829 1.00 65.75 174 PHE A C 1
ATOM 1238 O O . PHE A 1 174 ? -11.790 14.880 -6.820 1.00 65.75 174 PHE A O 1
ATOM 1245 N N . LEU A 1 175 ? -13.527 13.988 -7.927 1.00 60.47 175 LEU A N 1
ATOM 1246 C CA . LEU A 1 175 ? -13.243 14.668 -9.201 1.00 60.47 175 LEU A CA 1
ATOM 1247 C C . LEU A 1 175 ? -13.570 16.161 -9.169 1.00 60.47 175 LEU A C 1
ATOM 1249 O O . LEU A 1 175 ? -12.871 16.955 -9.795 1.00 60.47 175 LEU A O 1
ATOM 1253 N N . ASP A 1 176 ? -14.569 16.556 -8.379 1.00 54.56 176 ASP A N 1
ATOM 1254 C CA . ASP A 1 176 ? -14.936 17.967 -8.177 1.00 54.56 176 ASP A CA 1
ATOM 1255 C C . ASP A 1 176 ? -13.869 18.746 -7.387 1.00 54.56 176 ASP A C 1
ATOM 1257 O O . ASP A 1 176 ? -13.921 19.966 -7.249 1.00 54.56 176 ASP A O 1
ATOM 1261 N N . TRP A 1 177 ? -12.844 18.045 -6.895 1.00 54.88 177 TRP A N 1
ATOM 1262 C CA . TRP A 1 177 ? -11.750 18.624 -6.128 1.00 54.88 177 TRP A CA 1
ATOM 1263 C C . TRP A 1 177 ? -10.819 19.522 -6.966 1.00 54.88 177 TRP A C 1
ATOM 1265 O O . TRP A 1 177 ? -10.085 20.330 -6.406 1.00 54.88 177 TRP A O 1
ATOM 1275 N N . GLY A 1 178 ? -10.858 19.415 -8.297 1.00 41.69 178 GLY A N 1
ATOM 1276 C CA . GLY A 1 178 ? -10.118 20.278 -9.231 1.00 41.69 178 GLY A CA 1
ATOM 1277 C C . GLY A 1 178 ? -11.005 21.216 -10.057 1.00 41.69 178 GLY A C 1
ATOM 1278 O O . GLY A 1 178 ? -10.543 21.785 -11.041 1.00 41.69 178 GLY A O 1
ATOM 1279 N N . GLY A 1 179 ? -12.289 21.343 -9.712 1.00 37.56 179 GLY A N 1
ATOM 1280 C CA . GLY A 1 179 ? -13.311 21.957 -10.557 1.00 37.56 179 GLY A CA 1
ATOM 1281 C C . GLY A 1 179 ? -13.759 23.356 -10.140 1.00 37.56 179 GLY A C 1
ATOM 1282 O O . GLY A 1 179 ? -14.958 23.589 -10.073 1.00 37.56 179 GLY A O 1
ATOM 1283 N N . VAL A 1 180 ? -12.853 24.314 -9.911 1.00 34.59 180 VAL A N 1
ATOM 1284 C CA . VAL A 1 180 ? -13.230 25.731 -10.090 1.00 34.59 180 VAL A CA 1
ATOM 1285 C C . VAL A 1 180 ? -12.694 26.166 -11.442 1.00 34.59 180 VAL A C 1
ATOM 1287 O O . VAL A 1 180 ? -11.594 26.698 -11.567 1.00 34.59 180 VAL A O 1
ATOM 1290 N N . GLY A 1 181 ? -13.476 25.880 -12.481 1.00 34.50 181 GLY A N 1
ATOM 1291 C CA . GLY A 1 181 ? -13.271 26.498 -13.779 1.00 34.50 181 GLY A CA 1
ATOM 1292 C C . GLY A 1 181 ? -13.375 28.012 -13.623 1.00 34.50 181 GLY A C 1
ATOM 1293 O O . GLY A 1 181 ? -14.398 28.508 -13.167 1.00 34.50 181 GLY A O 1
ATOM 1294 N N . SER A 1 182 ? -12.289 28.703 -13.967 1.00 32.00 182 SER A N 1
ATOM 1295 C CA . SER A 1 182 ? -12.228 30.087 -14.439 1.00 32.00 182 SER A CA 1
ATOM 1296 C C . SER A 1 182 ? -13.466 30.942 -14.126 1.00 32.00 182 SER A C 1
ATOM 1298 O O . SER A 1 182 ? -14.306 31.172 -14.995 1.00 32.00 182 SER A O 1
ATOM 1300 N N . VAL A 1 183 ? -13.550 31.481 -12.907 1.00 31.78 183 VAL A N 1
ATOM 1301 C CA . VAL A 1 183 ? -14.247 32.757 -12.730 1.00 31.78 183 VAL A CA 1
ATOM 1302 C C . VAL A 1 183 ? -13.281 33.784 -13.304 1.00 31.78 183 VAL A C 1
ATOM 1304 O O . VAL A 1 183 ? -12.250 34.079 -12.698 1.00 31.78 183 VAL A O 1
ATOM 1307 N N . GLY A 1 184 ? -13.539 34.207 -14.545 1.00 29.20 184 GLY A N 1
ATOM 1308 C CA . GLY A 1 184 ? -12.802 35.311 -15.153 1.00 29.20 184 GLY A CA 1
ATOM 1309 C C . GLY A 1 184 ? -12.838 36.517 -14.212 1.00 29.20 184 GLY A C 1
ATOM 1310 O O . GLY A 1 184 ? -13.785 36.630 -13.430 1.00 29.20 184 GLY A O 1
ATOM 1311 N N . PRO A 1 185 ? -11.816 37.387 -14.233 1.00 29.52 185 PRO A N 1
ATOM 1312 C CA . PRO A 1 185 ? -11.843 38.568 -13.393 1.00 29.52 185 PRO A CA 1
ATOM 1313 C C . PRO A 1 185 ? -13.126 39.330 -13.721 1.00 29.52 185 PRO A C 1
ATOM 1315 O O . PRO A 1 185 ? -13.354 39.700 -14.873 1.00 29.52 185 PRO A O 1
ATOM 1318 N N . GLU A 1 186 ? -13.987 39.508 -12.718 1.00 30.92 186 GLU A N 1
ATOM 1319 C CA . GLU A 1 186 ? -14.974 40.571 -12.767 1.00 30.92 186 GLU A CA 1
ATOM 1320 C C . GLU A 1 186 ? -14.164 41.843 -13.003 1.00 30.92 186 GLU A C 1
ATOM 1322 O O . GLU A 1 186 ? -13.396 42.277 -12.140 1.00 30.92 186 GLU A O 1
ATOM 1327 N N . GLU A 1 187 ? -14.260 42.385 -14.217 1.00 29.84 187 GLU A N 1
ATOM 1328 C CA . GLU A 1 187 ? -13.842 43.743 -14.515 1.00 29.84 187 GLU A CA 1
ATOM 1329 C C . GLU A 1 187 ? -14.708 44.662 -13.651 1.00 29.84 187 GLU A C 1
ATOM 1331 O O . GLU A 1 187 ? -15.756 45.166 -14.056 1.00 29.84 187 GLU A O 1
ATOM 1336 N N . GLY A 1 188 ? -14.264 44.856 -12.410 1.00 29.12 188 GLY A N 1
ATOM 1337 C CA . GLY A 1 188 ? -14.566 46.031 -11.626 1.00 29.12 188 GLY A CA 1
ATOM 1338 C C . GLY A 1 188 ? -14.012 47.214 -12.400 1.00 29.12 188 GLY A C 1
ATOM 1339 O O . GLY A 1 188 ? -12.838 47.558 -12.276 1.00 29.12 188 GLY A O 1
ATOM 1340 N N . GLY A 1 189 ? -14.854 47.787 -13.257 1.00 30.80 189 GLY A N 1
ATOM 1341 C CA . GLY A 1 189 ? -14.604 49.048 -13.931 1.00 30.80 189 GLY A CA 1
ATOM 1342 C C . GLY A 1 189 ? -14.511 50.173 -12.907 1.00 30.80 189 GLY A C 1
ATOM 1343 O O . GLY A 1 189 ? -15.456 50.934 -12.723 1.00 30.80 189 GLY A O 1
ATOM 1344 N N . GLU A 1 190 ? -13.364 50.294 -12.244 1.00 27.56 190 GLU A N 1
ATOM 1345 C CA . GLU A 1 190 ? -12.957 51.513 -11.554 1.00 27.56 190 GLU A CA 1
ATOM 1346 C C . GLU A 1 190 ? -12.472 52.507 -12.611 1.00 27.56 190 GLU A C 1
ATOM 1348 O O . GLU A 1 190 ? -11.285 52.650 -12.909 1.00 27.56 190 GLU A O 1
ATOM 1353 N N . GLY A 1 191 ? -13.439 53.198 -13.215 1.00 29.12 191 GLY A N 1
ATOM 1354 C CA . GLY A 1 191 ? -13.178 54.406 -13.977 1.00 29.12 191 GLY A CA 1
ATOM 1355 C C . GLY A 1 191 ? -12.555 55.459 -13.063 1.00 29.12 191 GLY A C 1
ATOM 1356 O O . GLY A 1 191 ? -13.241 56.071 -12.247 1.00 29.12 191 GLY A O 1
ATOM 1357 N N . ARG A 1 192 ? -11.249 55.698 -13.218 1.00 28.73 192 ARG A N 1
ATOM 1358 C CA . ARG A 1 192 ? -10.610 56.946 -12.787 1.00 28.73 192 ARG A CA 1
ATOM 1359 C C . ARG A 1 192 ? -11.152 58.080 -13.657 1.00 28.73 192 ARG A C 1
ATOM 1361 O O . ARG A 1 192 ? -10.645 58.326 -14.745 1.00 28.73 192 ARG A O 1
ATOM 1368 N N . GLY A 1 193 ? -12.203 58.735 -13.174 1.00 28.58 193 GLY A N 1
ATOM 1369 C CA . GLY A 1 193 ? -12.656 60.024 -13.679 1.00 28.58 193 GLY A CA 1
ATOM 1370 C C . GLY A 1 193 ? -11.818 61.138 -13.062 1.00 28.58 193 GLY A C 1
ATOM 1371 O O . GLY A 1 193 ? -11.951 61.429 -11.874 1.00 28.58 193 GLY A O 1
ATOM 1372 N N . GLU A 1 194 ? -10.942 61.733 -13.871 1.00 30.45 194 GLU A N 1
ATOM 1373 C CA . GLU A 1 194 ? -10.424 63.079 -13.643 1.00 30.45 194 GLU A CA 1
ATOM 1374 C C . GLU A 1 194 ? -11.599 64.057 -13.589 1.00 30.45 194 GLU A C 1
ATOM 1376 O O . GLU A 1 194 ? -12.494 64.033 -14.435 1.00 30.45 194 GLU A O 1
ATOM 1381 N N . GLY A 1 195 ? -11.607 64.886 -12.549 1.00 27.34 195 GLY A N 1
ATOM 1382 C CA . GLY A 1 195 ? -12.548 65.980 -12.430 1.00 27.34 195 GLY A CA 1
ATOM 1383 C C . GLY A 1 195 ? -12.199 67.071 -13.429 1.00 27.34 195 GLY A C 1
ATOM 1384 O O . GLY A 1 195 ? -11.119 67.648 -13.355 1.00 27.34 195 GLY A O 1
ATOM 1385 N N . ASP A 1 196 ? -13.149 67.384 -14.296 1.00 29.95 196 ASP A N 1
ATOM 1386 C CA . ASP A 1 196 ? -13.340 68.747 -14.755 1.00 29.95 196 ASP A CA 1
ATOM 1387 C C . ASP A 1 196 ? -14.844 68.994 -14.845 1.00 29.95 196 ASP A C 1
ATOM 1389 O O . ASP A 1 196 ? -15.591 68.247 -15.482 1.00 29.95 196 ASP A O 1
ATOM 1393 N N . SER A 1 197 ? -15.301 69.990 -14.104 1.00 28.45 197 SER A N 1
ATOM 1394 C CA . SER A 1 197 ? -16.681 70.442 -14.109 1.00 28.45 197 SER A CA 1
ATOM 1395 C C . SER A 1 197 ? -16.637 71.925 -14.394 1.00 28.45 197 SER A C 1
ATOM 1397 O O . SER A 1 197 ? -16.282 72.696 -13.501 1.00 28.45 197 SER A O 1
ATOM 1399 N N . ASP A 1 198 ? -17.038 72.300 -15.605 1.00 28.16 198 ASP A N 1
ATOM 1400 C CA . ASP A 1 198 ? -17.470 73.657 -15.872 1.00 28.16 198 ASP A CA 1
ATOM 1401 C C . ASP A 1 198 ? -18.823 73.689 -16.589 1.00 28.16 198 ASP A C 1
ATOM 1403 O O . ASP A 1 198 ? -19.118 72.923 -17.505 1.00 28.16 198 ASP A O 1
ATOM 1407 N N . GLU A 1 199 ? -19.617 74.621 -16.083 1.00 28.45 199 GLU A N 1
ATOM 1408 C CA . GLU A 1 199 ? -20.742 75.312 -16.690 1.00 28.45 199 GLU A CA 1
ATOM 1409 C C . GLU A 1 199 ? -22.020 74.584 -17.170 1.00 28.45 199 GLU A C 1
ATOM 1411 O O . GLU A 1 199 ? -22.153 74.067 -18.273 1.00 28.45 199 GLU A O 1
ATOM 1416 N N . SER A 1 200 ? -23.068 74.890 -16.392 1.00 27.33 200 SER A N 1
ATOM 1417 C CA . SER A 1 200 ? -24.251 75.642 -16.842 1.00 27.33 200 SER A CA 1
ATOM 1418 C C . SER A 1 200 ? -25.451 74.914 -17.467 1.00 27.33 200 SER A C 1
ATOM 1420 O O . SER A 1 200 ? -25.419 74.417 -18.586 1.00 27.33 200 SER A O 1
ATOM 1422 N N . ARG A 1 201 ? -26.578 75.174 -16.779 1.00 29.58 201 ARG A N 1
ATOM 1423 C CA . ARG A 1 201 ? -27.877 75.688 -17.268 1.00 29.58 201 ARG A CA 1
ATOM 1424 C C . ARG A 1 201 ? -29.078 74.741 -17.311 1.00 29.58 201 ARG A C 1
ATOM 1426 O O . ARG A 1 201 ? -29.077 73.734 -17.999 1.00 29.58 201 ARG A O 1
ATOM 1433 N N . ASP A 1 202 ? -30.130 75.281 -16.678 1.00 29.23 202 ASP A N 1
ATOM 1434 C CA . ASP A 1 202 ? -31.565 75.158 -16.972 1.00 29.23 202 ASP A CA 1
ATOM 1435 C C . ASP A 1 202 ? -32.179 73.766 -16.762 1.00 29.23 202 ASP A C 1
ATOM 1437 O O . ASP A 1 202 ? -31.718 72.766 -17.281 1.00 29.23 202 ASP A O 1
ATOM 1441 N N . GLY A 1 203 ? -33.236 73.569 -15.982 1.00 27.98 203 GLY A N 1
ATOM 1442 C CA . GLY A 1 203 ? -34.394 74.415 -15.719 1.00 27.98 203 GLY A CA 1
ATOM 1443 C C . GLY A 1 203 ? -35.618 73.513 -15.932 1.00 27.98 203 GLY A C 1
ATOM 1444 O O . GLY A 1 203 ? -35.667 72.776 -16.910 1.00 27.98 203 GLY A O 1
ATOM 1445 N N . GLY A 1 204 ? -36.599 73.520 -15.024 1.00 28.61 204 GLY A N 1
ATOM 1446 C CA . GLY A 1 204 ? -37.902 72.896 -15.302 1.00 28.61 204 GLY A CA 1
ATOM 1447 C C . GLY A 1 204 ? -38.459 71.967 -14.227 1.00 28.61 204 GLY A C 1
ATOM 1448 O O . GLY A 1 204 ? -38.180 70.777 -14.168 1.00 28.61 204 GLY A O 1
ATOM 1449 N N . VAL A 1 205 ? -39.347 72.542 -13.426 1.00 29.11 205 VAL A N 1
ATOM 1450 C CA . VAL A 1 205 ? -40.333 71.893 -12.553 1.00 29.11 205 VAL A CA 1
ATOM 1451 C C . VAL A 1 205 ? -41.328 71.061 -13.386 1.00 29.11 205 VAL A C 1
ATOM 1453 O O . VAL A 1 205 ? -41.734 71.544 -14.442 1.00 29.11 205 VAL A O 1
ATOM 1456 N N . ARG A 1 206 ? -41.810 69.906 -12.875 1.00 30.00 206 ARG A N 1
ATOM 1457 C CA . ARG A 1 206 ? -43.253 69.541 -12.712 1.00 30.00 206 ARG A CA 1
ATOM 1458 C C . ARG A 1 206 ? -43.511 68.041 -12.450 1.00 30.00 206 ARG A C 1
ATOM 1460 O O . ARG A 1 206 ? -43.286 67.193 -13.297 1.00 30.00 206 ARG A O 1
ATOM 1467 N N . THR A 1 207 ? -44.052 67.785 -11.256 1.00 30.28 207 THR A N 1
ATOM 1468 C CA . THR A 1 207 ? -45.180 66.897 -10.882 1.00 30.28 207 THR A CA 1
ATOM 1469 C C . THR A 1 207 ? -45.743 65.881 -11.895 1.00 30.28 207 THR A C 1
ATOM 1471 O O . THR A 1 207 ? -46.209 66.269 -12.964 1.00 30.28 207 THR A O 1
ATOM 1474 N N . GLY A 1 208 ? -45.922 64.629 -11.451 1.00 29.11 208 GLY A N 1
ATOM 1475 C CA . GLY A 1 208 ? -46.804 63.636 -12.079 1.00 29.11 208 GLY A CA 1
ATOM 1476 C C . GLY A 1 208 ? -47.122 62.473 -11.130 1.00 29.11 208 GLY A C 1
ATOM 1477 O O . GLY A 1 208 ? -46.220 61.879 -10.552 1.00 29.11 208 GLY A O 1
ATOM 1478 N N . VAL A 1 209 ? -48.415 62.219 -10.935 1.00 27.84 209 VAL A N 1
ATOM 1479 C CA . VAL A 1 209 ? -49.046 61.283 -9.989 1.00 27.84 209 VAL A CA 1
ATOM 1480 C C . VAL A 1 209 ? -49.242 59.884 -10.609 1.00 27.84 209 VAL A C 1
ATOM 1482 O O . VAL A 1 209 ? -49.401 59.764 -11.817 1.00 27.84 209 VAL A O 1
ATOM 1485 N N . ALA A 1 210 ? -49.231 58.877 -9.725 1.00 32.38 210 ALA A N 1
ATOM 1486 C CA . ALA A 1 210 ? -49.621 57.456 -9.783 1.00 32.38 210 ALA A CA 1
ATOM 1487 C C . ALA A 1 210 ? -50.333 56.868 -11.019 1.00 32.38 210 ALA A C 1
ATOM 1489 O O . ALA A 1 210 ? -51.319 57.440 -11.470 1.00 32.38 210 ALA A O 1
ATOM 1490 N N . ILE A 1 211 ? -49.972 55.615 -11.368 1.00 30.80 211 ILE A N 1
ATOM 1491 C CA . ILE A 1 211 ? -50.908 54.532 -11.754 1.00 30.80 211 ILE A CA 1
ATOM 1492 C C . ILE A 1 211 ? -50.368 53.171 -11.248 1.00 30.80 211 ILE A C 1
ATOM 1494 O O . ILE A 1 211 ? -49.224 52.812 -11.517 1.00 30.80 211 ILE A O 1
ATOM 1498 N N . GLU A 1 212 ? -51.204 52.430 -10.511 1.00 30.17 212 GLU A N 1
ATOM 1499 C CA . GLU A 1 212 ? -51.026 51.019 -10.126 1.00 30.17 212 GLU A CA 1
ATOM 1500 C C . GLU A 1 212 ? -51.198 50.067 -11.322 1.00 30.17 212 GLU A C 1
ATOM 1502 O O . GLU A 1 212 ? -52.070 50.275 -12.164 1.00 30.17 212 GLU A O 1
ATOM 1507 N N . GLY A 1 213 ? -50.475 48.942 -11.333 1.00 26.86 213 GLY A N 1
ATOM 1508 C CA . GLY A 1 213 ? -50.882 47.800 -12.152 1.00 26.86 213 GLY A CA 1
ATOM 1509 C C . GLY A 1 213 ? -49.874 46.656 -12.244 1.00 26.86 213 GLY A C 1
ATOM 1510 O O . GLY A 1 213 ? -48.852 46.782 -12.906 1.00 26.86 213 GLY A O 1
ATOM 1511 N N . GLY A 1 214 ? -50.242 45.501 -11.681 1.00 27.61 214 GLY A N 1
ATOM 1512 C CA . GLY A 1 214 ? -49.915 44.199 -12.275 1.00 27.61 214 GLY A CA 1
ATOM 1513 C C . GLY A 1 214 ? -48.750 43.421 -11.665 1.00 27.61 214 GLY A C 1
ATOM 1514 O O . GLY A 1 214 ? -47.618 43.501 -12.129 1.00 27.61 214 GLY A O 1
ATOM 1515 N N . ALA A 1 215 ? -49.066 42.562 -10.695 1.00 31.89 215 ALA A N 1
ATOM 1516 C CA . ALA A 1 215 ? -48.218 41.450 -10.284 1.00 31.89 215 ALA A CA 1
ATOM 1517 C C . ALA A 1 215 ? -48.078 40.414 -11.419 1.00 31.89 215 ALA A C 1
ATOM 1519 O O . ALA A 1 215 ? -49.075 39.882 -11.907 1.00 31.89 215 ALA A O 1
ATOM 1520 N N . GLY A 1 216 ? -46.839 40.087 -11.788 1.00 30.58 216 GLY A N 1
ATOM 1521 C CA . GLY A 1 216 ? -46.477 38.897 -12.559 1.00 30.58 216 GLY A CA 1
ATOM 1522 C C . GLY A 1 216 ? -45.385 38.128 -11.805 1.00 30.58 216 GLY A C 1
ATOM 1523 O O . GLY A 1 216 ? -44.451 38.762 -11.312 1.00 30.58 216 GLY A O 1
ATOM 1524 N N . PRO A 1 217 ? -45.481 36.795 -11.647 1.00 34.97 217 PRO A N 1
ATOM 1525 C CA . PRO A 1 217 ? -44.518 36.048 -10.851 1.00 34.97 217 PRO A CA 1
ATOM 1526 C C . PRO A 1 217 ? -43.166 35.994 -11.568 1.00 34.97 217 PRO A C 1
ATOM 1528 O O . PRO A 1 217 ? -43.076 35.616 -12.739 1.00 34.97 217 PRO A O 1
ATOM 1531 N N . ALA A 1 218 ? -42.107 36.354 -10.844 1.00 32.59 218 ALA A N 1
ATOM 1532 C CA . ALA A 1 218 ? -40.732 36.136 -11.263 1.00 32.59 218 ALA A CA 1
ATOM 1533 C C . ALA A 1 218 ? -40.538 34.645 -11.583 1.00 32.59 218 ALA A C 1
ATOM 1535 O O . ALA A 1 218 ? -40.732 33.784 -10.723 1.00 32.59 218 ALA A O 1
ATOM 1536 N N . ARG A 1 219 ? -40.188 34.329 -12.838 1.00 33.16 219 ARG A N 1
ATOM 1537 C CA . ARG A 1 219 ? -39.776 32.979 -13.242 1.00 33.16 219 ARG A CA 1
ATOM 1538 C C . ARG A 1 219 ? -38.557 32.610 -12.403 1.00 33.16 219 ARG A C 1
ATOM 1540 O O . ARG A 1 219 ? -37.477 33.152 -12.619 1.00 33.16 219 ARG A O 1
ATOM 1547 N N . ALA A 1 220 ? -38.749 31.705 -11.449 1.00 31.91 220 ALA A N 1
ATOM 1548 C CA . ALA A 1 220 ? -37.660 31.051 -10.748 1.00 31.91 220 ALA A CA 1
ATOM 1549 C C . ALA A 1 220 ? -36.742 30.409 -11.796 1.00 31.91 220 ALA A C 1
ATOM 1551 O O . ALA A 1 220 ? -37.182 29.562 -12.579 1.00 31.91 220 ALA A O 1
ATOM 1552 N N . ALA A 1 221 ? -35.488 30.855 -11.845 1.00 35.09 221 ALA A N 1
ATOM 1553 C CA . ALA A 1 221 ? -34.450 30.178 -12.596 1.00 35.09 221 ALA A CA 1
ATOM 1554 C C . ALA A 1 221 ? -34.337 28.760 -12.025 1.00 35.09 221 ALA A C 1
ATOM 1556 O O . ALA A 1 221 ? -33.956 28.566 -10.872 1.00 35.09 221 ALA A O 1
ATOM 1557 N N . THR A 1 222 ? -34.752 27.770 -12.809 1.00 30.08 222 THR A N 1
ATOM 1558 C CA . THR A 1 222 ? -34.533 26.361 -12.490 1.00 30.08 222 THR A CA 1
ATOM 1559 C C . THR A 1 222 ? -33.034 26.149 -12.290 1.00 30.08 222 THR A C 1
ATOM 1561 O O . THR A 1 222 ? -32.277 26.547 -13.181 1.00 30.08 222 THR A O 1
ATOM 1564 N N . PRO A 1 223 ? -32.580 25.538 -11.181 1.00 33.62 223 PRO A N 1
ATOM 1565 C CA . PRO A 1 223 ? -31.177 25.202 -11.022 1.00 33.62 223 PRO A CA 1
ATOM 1566 C C . PRO A 1 223 ? -30.832 24.202 -12.123 1.00 33.62 223 PRO A C 1
ATOM 1568 O O . PRO A 1 223 ? -31.313 23.069 -12.128 1.00 33.62 223 PRO A O 1
ATOM 1571 N N . THR A 1 224 ? -30.057 24.653 -13.106 1.00 28.97 224 THR A N 1
ATOM 1572 C CA . THR A 1 224 ? -29.458 23.799 -14.127 1.00 28.97 224 THR A CA 1
ATOM 1573 C C . THR A 1 224 ? -28.626 22.761 -13.397 1.00 28.97 224 THR A C 1
ATOM 1575 O O . THR A 1 224 ? -27.551 23.061 -12.886 1.00 28.97 224 THR A O 1
ATOM 1578 N N . THR A 1 225 ? -29.151 21.544 -13.296 1.00 31.84 225 THR A N 1
ATOM 1579 C CA . THR A 1 225 ? -28.400 20.397 -12.800 1.00 31.84 225 THR A CA 1
ATOM 1580 C C . THR A 1 225 ? -27.186 20.244 -13.721 1.00 31.84 225 THR A C 1
ATOM 1582 O O . THR A 1 225 ? -27.387 20.112 -14.936 1.00 31.84 225 THR A O 1
ATOM 1585 N N . PRO A 1 226 ? -25.939 20.318 -13.219 1.00 37.97 226 PRO A N 1
ATOM 1586 C CA . PRO A 1 226 ? -24.782 20.125 -14.074 1.00 37.97 226 PRO A CA 1
ATOM 1587 C C . PRO A 1 226 ? -24.870 18.716 -14.661 1.00 37.97 226 PRO A C 1
ATOM 1589 O O . PRO A 1 226 ? -25.037 17.737 -13.932 1.00 37.97 226 PRO A O 1
ATOM 1592 N N . ARG A 1 227 ? -24.803 18.601 -15.993 1.00 29.72 227 ARG A N 1
ATOM 1593 C CA . ARG A 1 227 ? -24.614 17.301 -16.650 1.00 29.72 227 ARG A CA 1
ATOM 1594 C C . ARG A 1 227 ? -23.356 16.658 -16.052 1.00 29.72 227 ARG A C 1
ATOM 1596 O O . ARG A 1 227 ? -22.335 17.346 -16.008 1.00 29.72 227 ARG A O 1
ATOM 1603 N N . PRO A 1 228 ? -23.383 15.377 -15.639 1.00 41.25 228 PRO A N 1
ATOM 1604 C CA . PRO A 1 228 ? -22.175 14.709 -15.178 1.00 41.25 228 PRO A CA 1
ATOM 1605 C C . PRO A 1 228 ? -21.166 14.723 -16.327 1.00 41.25 228 PRO A C 1
ATOM 1607 O O . PRO A 1 228 ? -21.433 14.209 -17.417 1.00 41.25 228 PRO A O 1
ATOM 1610 N N . ARG A 1 229 ? -20.037 15.400 -16.109 1.00 50.81 229 ARG A N 1
ATOM 1611 C CA . ARG A 1 229 ? -18.920 15.452 -17.053 1.00 50.81 229 ARG A CA 1
ATOM 1612 C C . ARG A 1 229 ? -18.489 14.003 -17.292 1.00 50.81 229 ARG A C 1
ATOM 1614 O O . ARG A 1 229 ? -18.264 13.281 -16.326 1.00 50.81 229 ARG A O 1
ATOM 1621 N N . ALA A 1 230 ? -18.434 13.555 -18.548 1.00 47.34 230 ALA A N 1
ATOM 1622 C CA . ALA A 1 230 ? -17.907 12.228 -18.857 1.00 47.34 230 ALA A CA 1
ATOM 1623 C C . ALA A 1 230 ? -16.478 12.158 -18.304 1.00 47.34 230 ALA A C 1
ATOM 1625 O O . ALA A 1 230 ? -15.614 12.922 -18.731 1.00 47.34 230 ALA A O 1
ATOM 1626 N N . THR A 1 231 ? -16.265 11.322 -17.293 1.00 62.97 231 THR A N 1
ATOM 1627 C CA . THR A 1 231 ? -15.000 11.259 -16.563 1.00 62.97 231 THR A CA 1
ATOM 1628 C C . THR A 1 231 ? -13.998 10.515 -17.434 1.00 62.97 231 THR A C 1
ATOM 1630 O O . THR A 1 231 ? -14.221 9.358 -17.803 1.00 62.97 231 THR A O 1
ATOM 1633 N N . SER A 1 232 ? -12.920 11.185 -17.851 1.00 76.19 232 SER A N 1
ATOM 1634 C CA . SER A 1 232 ? -11.920 10.514 -18.680 1.00 76.19 232 SER A CA 1
ATOM 1635 C C . SER A 1 232 ? -11.175 9.460 -17.845 1.00 76.19 232 SER A C 1
ATOM 1637 O O . SER A 1 232 ? -11.073 9.593 -16.619 1.00 76.19 232 SER A O 1
ATOM 1639 N N . PRO A 1 233 ? -10.619 8.402 -18.465 1.00 74.75 233 PRO A N 1
ATOM 1640 C CA . PRO A 1 233 ? -9.757 7.453 -17.758 1.00 74.75 233 PRO A CA 1
ATOM 1641 C C . PRO A 1 233 ? -8.593 8.135 -17.020 1.00 74.75 233 PRO A C 1
ATOM 1643 O O . PRO A 1 233 ? -8.223 7.704 -15.929 1.00 74.75 233 PRO A O 1
ATOM 1646 N N . ALA A 1 234 ? -8.064 9.230 -17.576 1.00 75.62 234 ALA A N 1
ATOM 1647 C CA . ALA A 1 234 ? -7.006 10.026 -16.963 1.00 75.62 234 ALA A CA 1
ATOM 1648 C C . ALA A 1 234 ? -7.486 10.768 -15.705 1.00 75.62 234 ALA A C 1
ATOM 1650 O O . ALA A 1 234 ? -6.787 10.763 -14.693 1.00 75.62 234 ALA A O 1
ATOM 1651 N N . ASP A 1 235 ? -8.690 11.347 -15.724 1.00 75.38 235 ASP A N 1
ATOM 1652 C CA . ASP A 1 235 ? -9.257 12.028 -14.551 1.00 75.38 235 ASP A CA 1
ATOM 1653 C C . ASP A 1 235 ? -9.458 11.054 -13.386 1.00 75.38 235 ASP A C 1
ATOM 1655 O O . ASP A 1 235 ? -9.137 11.362 -12.237 1.00 75.38 235 ASP A O 1
ATOM 1659 N N . ARG A 1 236 ? -9.927 9.838 -13.689 1.00 78.94 236 ARG A N 1
ATOM 1660 C CA . ARG A 1 236 ? -10.088 8.768 -12.695 1.00 78.94 236 ARG A CA 1
ATOM 1661 C C . ARG A 1 236 ? -8.751 8.361 -12.083 1.00 78.94 236 ARG A C 1
ATOM 1663 O O . ARG A 1 236 ? -8.654 8.270 -10.864 1.00 78.94 236 ARG A O 1
ATOM 1670 N N . ALA A 1 237 ? -7.718 8.178 -12.905 1.00 79.94 237 ALA A N 1
ATOM 1671 C CA . ALA A 1 237 ? -6.374 7.844 -12.436 1.00 79.94 237 ALA A CA 1
ATOM 1672 C C . ALA A 1 237 ? -5.772 8.938 -11.537 1.00 79.94 237 ALA A C 1
ATOM 1674 O O . ALA A 1 237 ? -5.189 8.641 -10.492 1.00 79.94 237 ALA A O 1
ATOM 1675 N N . ARG A 1 238 ? -5.964 10.214 -11.904 1.00 81.06 238 ARG A N 1
ATOM 1676 C CA . ARG A 1 238 ? -5.555 11.372 -11.092 1.00 81.06 238 ARG A CA 1
ATOM 1677 C C . ARG A 1 238 ? -6.280 11.384 -9.744 1.00 81.06 238 ARG A C 1
ATOM 1679 O O . ARG A 1 238 ? -5.638 11.572 -8.713 1.00 81.06 238 ARG A O 1
ATOM 1686 N N . ALA A 1 239 ? -7.592 11.139 -9.732 1.00 82.19 239 ALA A N 1
ATOM 1687 C CA . ALA A 1 239 ? -8.375 11.054 -8.500 1.00 82.19 239 ALA A CA 1
ATOM 1688 C C . ALA A 1 239 ? -7.945 9.876 -7.610 1.00 82.19 239 ALA A C 1
ATOM 1690 O O . ALA A 1 239 ? -7.798 10.053 -6.403 1.00 82.19 239 ALA A O 1
ATOM 1691 N N . GLU A 1 240 ? -7.679 8.706 -8.195 1.00 84.69 240 GLU A N 1
ATOM 1692 C CA . GLU A 1 240 ? -7.158 7.524 -7.495 1.00 84.69 240 GLU A CA 1
ATOM 1693 C C . GLU A 1 240 ? -5.789 7.798 -6.846 1.00 84.69 240 GLU A C 1
ATOM 1695 O O . GLU A 1 240 ? -5.640 7.635 -5.631 1.00 84.69 240 GLU A O 1
ATOM 1700 N N . LYS A 1 241 ? -4.818 8.328 -7.607 1.00 86.31 241 LYS A N 1
ATOM 1701 C CA . LYS A 1 241 ? -3.492 8.697 -7.074 1.00 86.31 241 LYS A CA 1
ATOM 1702 C C . LYS A 1 241 ? -3.605 9.721 -5.946 1.00 86.31 241 LYS A C 1
ATOM 1704 O O . LYS A 1 241 ? -2.894 9.653 -4.942 1.00 86.31 241 LYS A O 1
ATOM 1709 N N . ARG A 1 242 ? -4.516 10.677 -6.098 1.00 85.38 242 ARG A N 1
ATOM 1710 C CA . ARG A 1 242 ? -4.750 11.724 -5.112 1.00 85.38 242 ARG A CA 1
ATOM 1711 C C . ARG A 1 242 ? -5.383 11.185 -3.829 1.00 85.38 242 ARG A C 1
ATOM 1713 O O . ARG A 1 242 ? -4.939 11.561 -2.746 1.00 85.38 242 ARG A O 1
ATOM 1720 N N . LEU A 1 243 ? -6.361 10.285 -3.932 1.00 87.69 243 LEU A N 1
ATOM 1721 C CA . LEU A 1 243 ? -6.933 9.589 -2.778 1.00 87.69 243 LEU A CA 1
ATOM 1722 C C . LEU A 1 243 ? -5.850 8.807 -2.027 1.00 87.69 243 LEU A C 1
ATOM 1724 O O . LEU A 1 243 ? -5.728 8.959 -0.814 1.00 87.69 243 LEU A O 1
ATOM 1728 N N . LYS A 1 244 ? -5.017 8.041 -2.739 1.00 89.75 244 LYS A N 1
ATOM 1729 C CA . LYS A 1 244 ? -3.889 7.314 -2.140 1.00 89.75 244 LYS A CA 1
ATOM 1730 C C . LYS A 1 244 ? -2.960 8.237 -1.346 1.00 89.75 244 LYS A C 1
ATOM 1732 O O . LYS A 1 244 ? -2.605 7.918 -0.215 1.00 89.75 244 LYS A O 1
ATOM 1737 N N . SER A 1 245 ? -2.628 9.408 -1.895 1.00 88.94 245 SER A N 1
ATOM 1738 C CA . SER A 1 245 ? -1.813 10.409 -1.195 1.00 88.94 245 SER A CA 1
ATOM 1739 C C . SER A 1 245 ? -2.490 10.942 0.074 1.00 88.94 245 SER A C 1
ATOM 1741 O O . SER A 1 245 ? -1.822 11.058 1.098 1.00 88.94 245 SER A O 1
ATOM 1743 N N . LEU A 1 246 ? -3.797 11.227 0.042 1.00 89.88 246 LEU A N 1
ATOM 1744 C CA . LEU A 1 246 ? -4.542 11.667 1.230 1.00 89.88 246 LEU A CA 1
ATOM 1745 C C . LEU A 1 246 ? -4.568 10.587 2.320 1.00 89.88 246 LEU A C 1
ATOM 1747 O O . LEU A 1 246 ? -4.394 10.900 3.496 1.00 89.88 246 LEU A O 1
ATOM 1751 N N . LEU A 1 247 ? -4.761 9.322 1.934 1.00 91.69 247 LEU A N 1
ATOM 1752 C CA . LEU A 1 247 ? -4.749 8.182 2.854 1.00 91.69 247 LEU A CA 1
ATOM 1753 C C . LEU A 1 247 ? -3.376 8.017 3.515 1.00 91.69 247 LEU A C 1
ATOM 1755 O O . LEU A 1 247 ? -3.299 7.891 4.736 1.00 91.69 247 LEU A O 1
ATOM 1759 N N . ALA A 1 248 ? -2.298 8.107 2.732 1.00 91.19 248 ALA A N 1
ATOM 1760 C CA . ALA A 1 248 ? -0.934 8.044 3.247 1.00 91.19 248 ALA A CA 1
ATOM 1761 C C . ALA A 1 248 ? -0.646 9.174 4.253 1.00 91.19 248 ALA A C 1
ATOM 1763 O O . ALA A 1 248 ? -0.126 8.915 5.338 1.00 91.19 248 ALA A O 1
ATOM 1764 N N . SER A 1 249 ? -1.045 10.415 3.947 1.00 89.94 249 SER A N 1
ATOM 1765 C CA . SER A 1 249 ? -0.911 11.538 4.883 1.00 89.94 249 SER A CA 1
ATOM 1766 C C . SER A 1 249 ? -1.765 11.356 6.142 1.00 89.94 249 SER A C 1
ATOM 1768 O O . SER A 1 249 ? -1.302 11.653 7.244 1.00 89.94 249 SER A O 1
ATOM 1770 N N . ALA A 1 250 ? -2.986 10.824 6.020 1.00 91.56 250 ALA A N 1
ATOM 1771 C CA . ALA A 1 250 ? -3.833 10.522 7.171 1.00 91.56 250 ALA A CA 1
ATOM 1772 C C . ALA A 1 250 ? -3.187 9.478 8.096 1.00 91.56 250 ALA A C 1
ATOM 1774 O O . ALA A 1 250 ? -3.151 9.683 9.311 1.00 91.56 250 ALA A O 1
ATOM 1775 N N . ALA A 1 251 ? -2.626 8.406 7.528 1.00 94.56 251 ALA A N 1
ATOM 1776 C CA . ALA A 1 251 ? -1.891 7.393 8.277 1.00 94.56 251 ALA A CA 1
ATOM 1777 C C . ALA A 1 251 ? -0.641 7.979 8.952 1.00 94.56 251 ALA A C 1
ATOM 1779 O O . ALA A 1 251 ? -0.414 7.741 10.135 1.00 94.56 251 ALA A O 1
ATOM 1780 N N . GLU A 1 252 ? 0.137 8.807 8.250 1.00 93.94 252 GLU A N 1
ATOM 1781 C CA . GLU A 1 252 ? 1.323 9.463 8.809 1.00 93.94 252 GLU A CA 1
ATOM 1782 C C . GLU A 1 252 ? 0.977 10.366 10.004 1.00 93.94 252 GLU A C 1
ATOM 1784 O O . GLU A 1 252 ? 1.644 10.316 11.043 1.00 93.94 252 GLU A O 1
ATOM 1789 N N . HIS A 1 253 ? -0.081 11.173 9.886 1.00 92.56 253 HIS A N 1
ATOM 1790 C CA . HIS A 1 253 ? -0.562 11.999 10.990 1.00 92.56 253 HIS A CA 1
ATOM 1791 C C . HIS A 1 253 ? -1.057 11.146 12.160 1.00 92.56 253 HIS A C 1
ATOM 1793 O O . HIS A 1 253 ? -0.689 11.434 13.297 1.00 92.56 253 HIS A O 1
ATOM 1799 N N . TYR A 1 254 ? -1.825 10.085 11.891 1.00 96.00 254 TYR A N 1
ATOM 1800 C CA . TYR A 1 254 ? -2.347 9.183 12.921 1.00 96.00 254 TYR A CA 1
ATOM 1801 C C . TYR A 1 254 ? -1.232 8.448 13.671 1.00 96.00 254 TYR A C 1
ATOM 1803 O O . TYR A 1 254 ? -1.247 8.394 14.897 1.00 96.00 254 TYR A O 1
ATOM 1811 N N . ASN A 1 255 ? -0.223 7.955 12.951 1.00 95.56 255 ASN A N 1
ATOM 1812 C CA . ASN A 1 255 ? 0.922 7.249 13.526 1.00 95.56 255 ASN A CA 1
ATOM 1813 C C . ASN A 1 255 ? 1.770 8.131 14.450 1.00 95.56 255 ASN A C 1
ATOM 1815 O O . ASN A 1 255 ? 2.433 7.612 15.346 1.00 95.56 255 ASN A O 1
ATOM 1819 N N . ARG A 1 256 ? 1.786 9.452 14.221 1.00 94.69 256 ARG A N 1
ATOM 1820 C CA . ARG A 1 256 ? 2.453 10.423 15.103 1.00 94.69 256 ARG A CA 1
ATOM 1821 C C . ARG A 1 256 ? 1.575 10.827 16.282 1.00 94.69 256 ARG A C 1
ATOM 1823 O O . ARG A 1 256 ? 2.071 10.962 17.395 1.00 94.69 256 ARG A O 1
ATOM 1830 N N . ASP A 1 257 ? 0.303 11.099 16.014 1.00 94.94 257 ASP A N 1
ATOM 1831 C CA . ASP A 1 257 ? -0.682 11.551 16.991 1.00 94.94 257 ASP A CA 1
ATOM 1832 C C . ASP A 1 257 ? -2.086 11.144 16.507 1.00 94.94 257 ASP A C 1
ATOM 1834 O O . ASP A 1 257 ? -2.612 11.760 15.569 1.00 94.94 257 ASP A O 1
ATOM 1838 N N . PRO A 1 258 ? -2.729 10.152 17.153 1.00 94.06 258 PRO A N 1
ATOM 1839 C CA . PRO A 1 258 ? -4.038 9.662 16.737 1.00 94.06 258 PRO A CA 1
ATOM 1840 C C 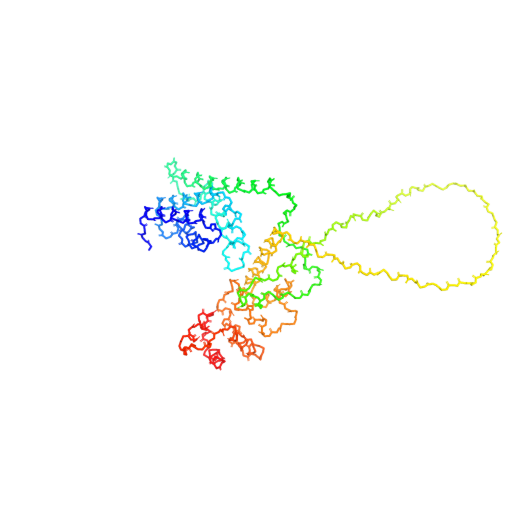. PRO A 1 258 ? -5.094 10.764 16.621 1.00 94.06 258 PRO A C 1
ATOM 1842 O O . PRO A 1 258 ? -5.894 10.758 15.688 1.00 94.06 258 PRO A O 1
ATOM 1845 N N . LYS A 1 259 ? -5.081 11.769 17.508 1.00 93.38 259 LYS A N 1
ATOM 1846 C CA . LYS A 1 259 ? -6.074 12.854 17.482 1.00 93.38 259 LYS A CA 1
ATOM 1847 C C . LYS A 1 259 ? -5.882 13.744 16.262 1.00 93.38 259 LYS A C 1
ATOM 1849 O O . LYS A 1 259 ? -6.859 14.080 15.596 1.00 93.38 259 LYS A O 1
ATOM 1854 N N . LYS A 1 260 ? -4.635 14.101 15.941 1.00 92.56 260 LYS A N 1
ATOM 1855 C CA . LYS A 1 260 ? -4.324 14.893 14.738 1.00 92.56 260 LYS A CA 1
ATOM 1856 C C . LYS A 1 260 ? -4.583 14.105 13.460 1.00 92.56 260 LYS A C 1
ATOM 1858 O O . LYS A 1 260 ? -5.063 14.685 12.493 1.00 92.56 260 LYS A O 1
ATOM 1863 N N . GLY A 1 261 ? -4.310 12.800 13.462 1.00 92.56 261 GLY A N 1
ATOM 1864 C CA . GLY A 1 261 ? -4.652 11.907 12.355 1.00 92.56 261 GLY A CA 1
ATOM 1865 C C . GLY A 1 261 ? -6.143 11.899 12.047 1.00 92.56 261 GLY A C 1
ATOM 1866 O O . GLY A 1 261 ? -6.532 12.101 10.899 1.00 92.56 261 GLY A O 1
ATOM 1867 N N . LEU A 1 262 ? -6.981 11.751 13.078 1.00 94.12 262 LEU A N 1
ATOM 1868 C CA . LEU A 1 262 ? -8.435 11.804 12.918 1.00 94.12 262 LEU A CA 1
ATOM 1869 C C . LEU A 1 262 ? -8.906 13.184 12.436 1.00 94.12 262 LEU A C 1
ATOM 1871 O O . LEU A 1 262 ? -9.700 13.251 11.503 1.00 94.12 262 LEU A O 1
ATOM 1875 N N . GLN A 1 263 ? -8.371 14.277 12.991 1.00 91.12 263 GLN A N 1
ATOM 1876 C CA . GLN A 1 263 ? -8.687 15.639 12.536 1.00 91.12 263 GLN A CA 1
ATOM 1877 C C . GLN A 1 263 ? -8.314 15.861 11.067 1.00 91.12 263 GLN A C 1
ATOM 1879 O O . GLN A 1 263 ? -9.106 16.412 10.305 1.00 91.12 263 GLN A O 1
ATOM 1884 N N . TYR A 1 264 ? -7.127 15.408 10.657 1.00 91.44 264 TYR A N 1
ATOM 1885 C CA . TYR A 1 264 ? -6.699 15.477 9.265 1.00 91.44 264 TYR A CA 1
ATOM 1886 C C . TYR A 1 264 ? -7.631 14.663 8.367 1.00 91.44 264 TYR A C 1
ATOM 1888 O O . TYR A 1 264 ? -8.091 15.169 7.349 1.00 91.44 264 TYR A O 1
ATOM 1896 N N . ALA A 1 265 ? -7.953 13.425 8.746 1.00 90.75 265 ALA A N 1
ATOM 1897 C CA . ALA A 1 265 ? -8.830 12.564 7.961 1.00 90.75 265 ALA A CA 1
ATOM 1898 C C . ALA A 1 265 ? -10.250 13.148 7.829 1.00 90.75 265 ALA A C 1
ATOM 1900 O O . ALA A 1 265 ? -10.846 13.068 6.756 1.00 90.75 265 ALA A O 1
ATOM 1901 N N . GLN A 1 266 ? -10.771 13.802 8.870 1.00 90.38 266 GLN A N 1
ATOM 1902 C CA . GLN A 1 266 ? -12.034 14.544 8.807 1.00 90.38 266 GLN A CA 1
ATOM 1903 C C . GLN A 1 266 ? -11.939 15.759 7.874 1.00 90.38 266 GLN A C 1
ATOM 1905 O O . GLN A 1 266 ? -12.796 15.940 7.012 1.00 90.38 266 GLN A O 1
ATOM 1910 N N . ALA A 1 267 ? -10.870 16.554 7.980 1.00 86.62 267 ALA A N 1
ATOM 1911 C CA . ALA A 1 267 ? -10.634 17.705 7.106 1.00 86.62 267 ALA A CA 1
ATOM 1912 C C . ALA A 1 267 ? -10.441 17.296 5.631 1.00 86.62 267 ALA A C 1
ATOM 1914 O O . ALA A 1 267 ? -10.906 17.976 4.718 1.00 86.62 267 ALA A O 1
ATOM 1915 N N . ALA A 1 268 ? -9.821 16.139 5.396 1.00 85.88 268 ALA A N 1
ATOM 1916 C CA . ALA A 1 268 ? -9.665 15.517 4.085 1.00 85.88 268 ALA A CA 1
ATOM 1917 C C . ALA A 1 268 ? -10.944 14.820 3.580 1.00 85.88 268 ALA A C 1
ATOM 1919 O O . ALA A 1 268 ? -10.926 14.243 2.493 1.00 85.88 268 ALA A O 1
ATOM 1920 N N . ARG A 1 269 ? -12.050 14.879 4.343 1.00 87.31 269 ARG A N 1
ATOM 1921 C CA . ARG A 1 269 ? -13.353 14.247 4.055 1.00 87.31 269 ARG A CA 1
ATOM 1922 C C . ARG A 1 269 ? -13.313 12.718 3.969 1.00 87.31 269 ARG A C 1
ATOM 1924 O O . ARG A 1 269 ? -14.241 12.104 3.447 1.00 87.31 269 ARG A O 1
ATOM 1931 N N . LEU A 1 270 ? -12.258 12.111 4.508 1.00 89.38 270 LEU A N 1
ATOM 1932 C CA . LEU A 1 270 ? -12.089 10.666 4.630 1.00 89.38 270 LEU A CA 1
ATOM 1933 C C . LEU A 1 270 ? -12.830 10.109 5.846 1.00 89.38 270 LEU A C 1
ATOM 1935 O O . LEU A 1 270 ? -13.093 8.919 5.892 1.00 89.38 270 LEU A O 1
ATOM 1939 N N . LEU A 1 271 ? -13.160 10.934 6.838 1.00 92.94 271 LEU A N 1
ATOM 1940 C CA . LEU A 1 271 ? -13.971 10.544 7.992 1.00 92.94 271 LEU A CA 1
ATOM 1941 C C . LEU A 1 271 ? -15.145 11.510 8.177 1.00 92.94 271 LEU A C 1
ATOM 1943 O O . LEU A 1 271 ? -15.018 12.693 7.845 1.00 92.94 271 LEU A O 1
ATOM 1947 N N . PRO A 1 272 ? -16.278 11.042 8.727 1.00 90.44 272 PRO A N 1
ATOM 1948 C CA . PRO A 1 272 ? -17.397 11.910 9.049 1.00 90.44 272 PRO A CA 1
ATOM 1949 C C . PRO A 1 272 ? -17.026 12.911 10.157 1.00 90.44 272 PRO A C 1
ATOM 1951 O O . PRO A 1 272 ? -16.216 12.598 11.037 1.00 90.44 272 PRO A O 1
ATOM 1954 N N . PRO A 1 273 ? -17.625 14.120 10.154 1.00 86.75 273 PRO A N 1
ATOM 1955 C CA . PRO A 1 273 ? -17.357 15.142 11.170 1.00 86.75 273 PRO A CA 1
ATOM 1956 C C . PRO A 1 273 ? -17.739 14.661 12.576 1.00 86.75 273 PRO A C 1
ATOM 1958 O O . PRO A 1 273 ? -17.056 14.957 13.554 1.00 86.75 273 PRO A O 1
ATOM 1961 N N . THR A 1 274 ? -18.803 13.865 12.669 1.00 90.25 274 THR A N 1
ATOM 1962 C CA . THR A 1 274 ? -19.152 13.078 13.850 1.00 90.25 274 THR A CA 1
ATOM 1963 C C . THR A 1 274 ? -18.710 11.643 13.612 1.00 90.25 274 THR A C 1
ATOM 1965 O O . THR A 1 274 ? -19.324 10.934 12.814 1.00 90.25 274 THR A O 1
ATOM 1968 N N . LEU A 1 275 ? -17.626 11.233 14.266 1.00 91.75 275 LEU A N 1
ATOM 1969 C CA . LEU A 1 275 ? -17.036 9.918 14.055 1.00 91.75 275 LEU A CA 1
ATOM 1970 C C . LEU A 1 275 ? -17.894 8.824 14.694 1.00 91.75 275 LEU A C 1
ATOM 1972 O O . LEU A 1 275 ? -18.179 8.884 15.889 1.00 91.75 275 LEU A O 1
ATOM 1976 N N . ASP A 1 276 ? -18.278 7.822 13.907 1.00 94.06 276 ASP A N 1
ATOM 1977 C CA . ASP A 1 276 ? -18.943 6.619 14.397 1.00 94.06 276 ASP A CA 1
ATOM 1978 C C . ASP A 1 276 ? -17.949 5.446 14.552 1.00 94.06 276 ASP A C 1
ATOM 1980 O O . ASP A 1 276 ? -16.923 5.403 13.858 1.00 94.06 276 ASP A O 1
ATOM 1984 N N . PRO A 1 277 ? -18.239 4.476 15.442 1.00 96.06 277 PRO A N 1
ATOM 1985 C CA . PRO A 1 277 ? -17.331 3.363 15.702 1.00 96.06 277 PRO A CA 1
ATOM 1986 C C . PRO A 1 277 ? -17.040 2.478 14.487 1.00 96.06 277 PRO A C 1
ATOM 1988 O O . PRO A 1 277 ? -15.918 1.994 14.338 1.00 96.06 277 PRO A O 1
ATOM 1991 N N . ALA A 1 278 ? -18.023 2.271 13.605 1.00 95.19 278 ALA A N 1
ATOM 1992 C CA . ALA A 1 278 ? -17.875 1.380 12.459 1.00 95.19 278 ALA A CA 1
ATOM 1993 C C . ALA A 1 278 ? -16.961 1.981 11.390 1.00 95.19 278 ALA A C 1
ATOM 1995 O O . ALA A 1 278 ? -16.112 1.287 10.831 1.00 95.19 278 ALA A O 1
ATOM 1996 N N . THR A 1 279 ? -17.078 3.283 11.140 1.00 95.06 279 THR A N 1
ATOM 1997 C CA . THR A 1 279 ? -16.194 3.980 10.207 1.00 95.06 279 THR A CA 1
ATOM 1998 C C . THR A 1 279 ? -14.763 4.044 10.732 1.00 95.06 279 THR A C 1
ATOM 2000 O O . THR A 1 279 ? -13.831 3.790 9.967 1.00 95.06 279 THR A O 1
ATOM 2003 N N . LEU A 1 280 ? -14.564 4.299 12.033 1.00 96.06 280 LEU A N 1
ATOM 2004 C CA . LEU A 1 280 ? -13.224 4.239 12.620 1.00 96.06 280 LEU A CA 1
ATOM 2005 C C . LEU A 1 280 ? -12.637 2.823 12.547 1.00 96.06 280 LEU A C 1
ATOM 2007 O O . LEU A 1 280 ? -11.473 2.668 12.197 1.00 96.06 280 LEU A O 1
ATOM 2011 N N . ALA A 1 281 ? -13.433 1.787 12.809 1.00 96.69 281 ALA A N 1
ATOM 2012 C CA . ALA A 1 281 ? -12.989 0.404 12.681 1.00 96.69 281 ALA A CA 1
ATOM 2013 C C . ALA A 1 281 ? -12.492 0.077 11.262 1.00 96.69 281 ALA A C 1
ATOM 2015 O O . ALA A 1 281 ? -11.398 -0.466 11.104 1.00 96.69 281 ALA A O 1
ATOM 2016 N N . ARG A 1 282 ? -13.239 0.469 10.219 1.00 95.50 282 ARG A N 1
ATOM 2017 C CA . ARG A 1 282 ? -12.790 0.276 8.829 1.00 95.50 282 ARG A CA 1
ATOM 2018 C C . ARG A 1 282 ? -11.564 1.127 8.490 1.00 95.50 282 ARG A C 1
ATOM 2020 O O . ARG A 1 282 ? -10.681 0.633 7.800 1.00 95.50 282 ARG A O 1
ATOM 2027 N N . PHE A 1 283 ? -11.460 2.357 9.002 1.00 95.75 283 PHE A N 1
ATOM 2028 C CA . PHE A 1 283 ? -10.237 3.165 8.881 1.00 95.75 283 PHE A CA 1
ATOM 2029 C C . PHE A 1 283 ? -9.028 2.428 9.471 1.00 95.75 283 PHE A C 1
ATOM 2031 O O . PHE A 1 283 ? -8.022 2.263 8.789 1.00 95.75 283 PHE A O 1
ATOM 2038 N N . LEU A 1 284 ? -9.144 1.924 10.703 1.00 96.25 284 LEU A N 1
ATOM 2039 C CA . LEU A 1 284 ? -8.069 1.197 11.381 1.00 96.25 284 LEU A CA 1
ATOM 2040 C C . LEU A 1 284 ? -7.693 -0.110 10.670 1.00 96.25 284 LEU A C 1
ATOM 2042 O O . LEU A 1 284 ? -6.553 -0.552 10.780 1.00 96.25 284 LEU A O 1
ATOM 2046 N N . ARG A 1 285 ? -8.641 -0.744 9.968 1.00 94.06 285 ARG A N 1
ATOM 2047 C CA . ARG A 1 285 ? -8.418 -2.009 9.257 1.00 94.06 285 ARG A CA 1
ATOM 2048 C C . ARG A 1 285 ? -7.848 -1.818 7.853 1.00 94.06 285 ARG A C 1
ATOM 2050 O O . ARG A 1 285 ? -7.007 -2.607 7.434 1.00 94.06 285 ARG A O 1
ATOM 2057 N N . CYS A 1 286 ? -8.338 -0.821 7.120 1.00 92.38 286 CYS A N 1
ATOM 2058 C CA . CYS A 1 286 ? -8.135 -0.704 5.675 1.00 92.38 286 CYS A CA 1
ATOM 2059 C C . CYS A 1 286 ? -7.223 0.458 5.266 1.00 92.38 286 CYS A C 1
ATOM 2061 O O . CYS A 1 286 ? -6.834 0.524 4.103 1.00 92.38 286 CYS A O 1
ATOM 2063 N N . CYS A 1 287 ? -6.892 1.391 6.166 1.00 93.25 287 CYS A N 1
ATOM 2064 C CA . CYS A 1 287 ? -6.004 2.501 5.828 1.00 93.25 287 CYS A CA 1
ATOM 2065 C C . CYS A 1 287 ? -4.547 2.009 5.707 1.00 93.25 287 CYS A C 1
ATOM 2067 O O . CYS A 1 287 ? -3.972 1.542 6.697 1.00 93.25 287 CYS A O 1
ATOM 2069 N N . PRO A 1 288 ? -3.925 2.099 4.514 1.00 90.38 288 PRO A N 1
ATOM 2070 C CA . PRO A 1 288 ? -2.573 1.602 4.306 1.00 90.38 288 PRO A CA 1
ATOM 2071 C C . PRO A 1 288 ? -1.550 2.437 5.083 1.00 90.38 288 PRO A C 1
ATOM 2073 O O . PRO A 1 288 ? -1.624 3.663 5.132 1.00 90.38 288 PRO A O 1
ATOM 2076 N N . GLY A 1 289 ? -0.552 1.765 5.659 1.00 91.31 289 GLY A N 1
ATOM 2077 C CA . GLY A 1 289 ? 0.551 2.423 6.363 1.00 91.31 289 GLY A CA 1
ATOM 2078 C C . GLY A 1 289 ? 0.248 2.826 7.808 1.00 91.31 289 GLY A C 1
ATOM 2079 O O . GLY A 1 289 ? 1.093 3.471 8.430 1.00 91.31 289 GLY A O 1
ATOM 2080 N N . LEU A 1 290 ? -0.907 2.449 8.369 1.00 94.81 290 LEU A N 1
ATOM 2081 C CA . LEU A 1 290 ? -1.141 2.568 9.808 1.00 94.81 290 LEU A CA 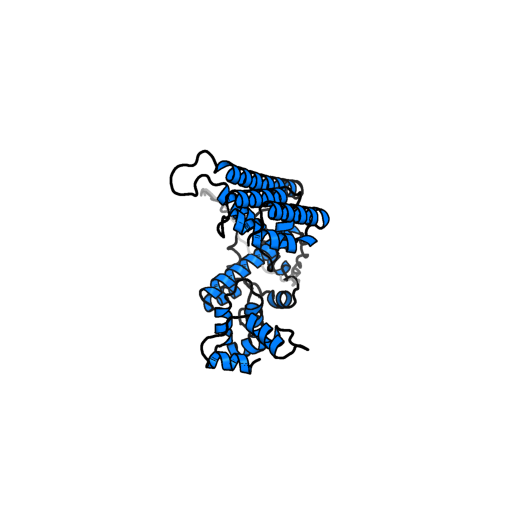1
ATOM 2082 C C . LEU A 1 290 ? -0.181 1.677 10.605 1.00 94.81 290 LEU A C 1
ATOM 2084 O O . LEU A 1 290 ? 0.110 0.543 10.235 1.00 94.81 290 LEU A O 1
ATOM 2088 N N . ASN A 1 291 ? 0.306 2.204 11.725 1.00 95.06 291 ASN A N 1
ATOM 2089 C CA . ASN A 1 291 ? 1.135 1.468 12.663 1.00 95.06 291 ASN A CA 1
ATOM 2090 C C . ASN A 1 291 ? 0.264 0.482 13.451 1.00 95.06 291 ASN A C 1
ATOM 2092 O O . ASN A 1 291 ? -0.607 0.888 14.220 1.00 95.06 291 ASN A O 1
ATOM 2096 N N . GLU A 1 292 ? 0.558 -0.808 13.313 1.00 94.75 292 GLU A N 1
ATOM 2097 C CA . GLU A 1 292 ? -0.137 -1.904 13.995 1.00 94.75 292 GLU A CA 1
ATOM 2098 C C . GLU A 1 292 ? -0.200 -1.736 15.521 1.00 94.75 292 GLU A C 1
ATOM 2100 O O . GLU A 1 292 ? -1.176 -2.153 16.144 1.00 94.75 292 GLU A O 1
ATOM 2105 N N . ALA A 1 293 ? 0.806 -1.106 16.139 1.00 94.88 293 ALA A N 1
ATOM 2106 C CA . ALA A 1 293 ? 0.787 -0.806 17.571 1.00 94.88 293 ALA A CA 1
ATOM 2107 C C . ALA A 1 293 ? -0.229 0.286 17.925 1.00 94.88 293 ALA A C 1
ATOM 2109 O O . ALA A 1 293 ? -0.962 0.136 18.898 1.00 94.88 293 ALA A O 1
ATOM 2110 N N . ALA A 1 294 ? -0.328 1.341 17.110 1.00 94.56 294 ALA A N 1
ATOM 2111 C CA . ALA A 1 294 ? -1.314 2.401 17.314 1.00 94.56 294 ALA A CA 1
ATOM 2112 C C . ALA A 1 294 ? -2.747 1.870 17.132 1.00 94.56 294 ALA A C 1
ATOM 2114 O O . ALA A 1 294 ? -3.648 2.249 17.879 1.00 94.56 294 ALA A O 1
ATOM 2115 N N . VAL A 1 295 ? -2.946 0.941 16.188 1.00 96.31 295 VAL A N 1
ATOM 2116 C CA . VAL A 1 295 ? -4.223 0.230 16.019 1.00 96.31 295 VAL A CA 1
ATOM 2117 C C . VAL A 1 295 ? -4.554 -0.590 17.270 1.00 96.31 295 VAL A C 1
ATOM 2119 O O . VAL A 1 295 ? -5.651 -0.461 17.810 1.00 96.31 295 VAL A O 1
ATOM 2122 N N . GLY A 1 296 ? -3.605 -1.385 17.774 1.00 95.25 296 GLY A N 1
ATOM 2123 C CA . GLY A 1 296 ? -3.802 -2.179 18.989 1.00 95.25 296 GLY A CA 1
ATOM 2124 C C . GLY A 1 296 ? -4.102 -1.329 20.227 1.00 95.25 296 GLY A C 1
ATOM 2125 O O . GLY A 1 296 ? -4.975 -1.679 21.022 1.00 95.25 296 GLY A O 1
ATOM 2126 N N . GLU A 1 297 ? -3.428 -0.187 20.378 1.00 94.38 297 GLU A N 1
ATOM 2127 C CA . GLU A 1 297 ? -3.708 0.775 21.446 1.00 94.38 297 GLU A CA 1
ATOM 2128 C C . GLU A 1 297 ? -5.133 1.322 21.361 1.00 94.38 297 GLU A C 1
ATOM 2130 O O . GLU A 1 297 ? -5.841 1.272 22.365 1.00 94.38 297 GLU A O 1
ATOM 2135 N N . ALA A 1 298 ? -5.576 1.763 20.178 1.00 94.44 298 ALA A N 1
ATOM 2136 C CA . ALA A 1 298 ? -6.929 2.277 19.967 1.00 94.44 298 ALA A CA 1
ATOM 2137 C C . ALA A 1 298 ? -8.014 1.235 20.282 1.00 94.44 298 ALA A C 1
ATOM 2139 O O . ALA A 1 298 ? -9.040 1.565 20.873 1.00 94.44 298 ALA A O 1
ATOM 2140 N N . LEU A 1 299 ? -7.782 -0.034 19.934 1.00 95.94 299 LEU A N 1
ATOM 2141 C CA . LEU A 1 299 ? -8.699 -1.128 20.256 1.00 95.94 299 LEU A CA 1
ATOM 2142 C C . LEU A 1 299 ? -8.710 -1.435 21.766 1.00 95.94 299 LEU A C 1
ATOM 2144 O O . LEU A 1 299 ? -9.763 -1.705 22.339 1.00 95.94 299 LEU A O 1
ATOM 2148 N N . GLY A 1 300 ? -7.560 -1.365 22.439 1.00 94.75 300 GLY A N 1
ATOM 2149 C CA . GLY A 1 300 ? -7.421 -1.697 23.862 1.00 94.75 300 GLY A CA 1
ATOM 2150 C C . GLY A 1 300 ? -8.022 -0.683 24.846 1.00 94.75 300 GLY A C 1
ATOM 2151 O O . GLY A 1 300 ? -8.121 -0.982 26.045 1.00 94.75 300 GLY A O 1
ATOM 2152 N N . GLU A 1 301 ? -8.413 0.503 24.375 1.00 94.81 301 GLU A N 1
ATOM 2153 C CA . GLU A 1 301 ? -8.979 1.557 25.217 1.00 94.81 301 GLU A CA 1
ATOM 2154 C C . GLU A 1 301 ? -10.318 1.154 25.862 1.00 94.81 301 GLU A C 1
ATOM 2156 O O . GLU A 1 301 ? -11.092 0.325 25.365 1.00 94.81 301 GLU A O 1
ATOM 2161 N N . ARG A 1 302 ? -10.560 1.703 27.057 1.00 93.88 302 ARG A N 1
ATOM 2162 C CA . ARG A 1 302 ? -11.652 1.264 27.946 1.00 93.88 302 ARG A CA 1
ATOM 2163 C C . ARG A 1 302 ? -12.986 1.967 27.712 1.00 93.88 302 ARG A C 1
ATOM 2165 O O . ARG A 1 302 ? -13.968 1.574 28.329 1.00 93.88 302 ARG A O 1
ATOM 2172 N N . ASP A 1 303 ? -12.996 3.058 26.959 1.00 94.25 303 ASP A N 1
ATOM 2173 C CA . ASP A 1 303 ? -14.187 3.880 26.776 1.00 94.25 303 ASP A CA 1
ATOM 2174 C C . ASP A 1 303 ? -15.235 3.185 25.893 1.00 94.25 303 ASP A C 1
ATOM 2176 O O . ASP A 1 303 ? -14.911 2.327 25.070 1.00 94.25 303 ASP A O 1
ATOM 2180 N N . ASP A 1 304 ? -16.501 3.573 26.065 1.00 94.31 304 ASP A N 1
ATOM 2181 C CA . ASP A 1 304 ? -17.636 2.956 25.365 1.00 94.31 304 ASP A CA 1
ATOM 2182 C C . ASP A 1 304 ? -17.533 3.104 23.841 1.00 94.31 304 ASP A C 1
ATOM 2184 O O . ASP A 1 304 ? -17.959 2.223 23.091 1.00 94.31 304 ASP A O 1
ATOM 2188 N N . PHE A 1 305 ? -16.933 4.202 23.369 1.00 95.12 305 PHE A N 1
ATOM 2189 C CA . PHE A 1 305 ? -16.707 4.419 21.947 1.00 95.12 305 PHE A CA 1
ATOM 2190 C C . PHE A 1 305 ? -15.677 3.419 21.408 1.00 95.12 305 PHE A C 1
ATOM 2192 O O . PHE A 1 305 ? -15.984 2.704 20.455 1.00 95.12 305 PHE A O 1
ATOM 2199 N N . SER A 1 306 ? -14.518 3.272 22.058 1.00 94.56 306 SER A N 1
ATOM 2200 C CA . SER A 1 306 ? -13.503 2.264 21.711 1.00 94.56 306 SER A CA 1
ATOM 2201 C C . SER A 1 306 ? -14.021 0.829 21.841 1.00 94.56 306 SER A C 1
ATOM 2203 O O . SER A 1 306 ? -13.654 -0.033 21.042 1.00 94.56 306 SER A O 1
ATOM 2205 N N . ALA A 1 307 ? -14.928 0.558 22.784 1.00 95.81 307 ALA A N 1
ATOM 2206 C CA . ALA A 1 307 ? -15.620 -0.727 22.864 1.00 95.81 307 ALA A CA 1
ATOM 2207 C C . ALA A 1 307 ? -16.486 -0.995 21.625 1.00 95.81 307 ALA A C 1
ATOM 2209 O O . ALA A 1 307 ? -16.397 -2.073 21.037 1.00 95.81 307 ALA A O 1
ATOM 2210 N N . GLY A 1 308 ? -17.253 0.000 21.172 1.00 96.94 308 GLY A N 1
ATOM 2211 C CA . GLY A 1 308 ? -17.973 -0.077 19.901 1.00 96.94 308 GLY A CA 1
ATOM 2212 C C . GLY A 1 308 ? -17.038 -0.266 18.702 1.00 96.94 308 GLY A C 1
ATOM 2213 O O . GLY A 1 308 ? -17.353 -1.038 17.796 1.00 96.94 308 GLY A O 1
ATOM 2214 N N . VAL A 1 309 ? -15.874 0.397 18.708 1.00 97.38 309 VAL A N 1
ATOM 2215 C CA . VAL A 1 309 ? -14.869 0.292 17.636 1.00 97.38 309 VAL A CA 1
ATOM 2216 C C . VAL A 1 309 ? -14.297 -1.119 17.590 1.00 97.38 309 VAL A C 1
ATOM 2218 O O . VAL A 1 309 ? -14.220 -1.682 16.504 1.00 97.38 309 VAL A O 1
ATOM 2221 N N . ARG A 1 310 ? -13.962 -1.732 18.736 1.00 96.81 310 ARG A N 1
ATOM 2222 C CA . ARG A 1 310 ? -13.507 -3.133 18.794 1.00 96.81 310 ARG A CA 1
ATOM 2223 C C . ARG A 1 310 ? -14.509 -4.091 18.169 1.00 96.81 310 ARG A C 1
ATOM 2225 O O . ARG A 1 310 ? -14.132 -4.885 17.311 1.00 96.81 310 ARG A O 1
ATOM 2232 N N . THR A 1 311 ? -15.774 -3.998 18.570 1.00 96.12 311 THR A N 1
ATOM 2233 C CA . THR A 1 311 ? -16.830 -4.870 18.044 1.00 96.12 311 THR A CA 1
ATOM 2234 C C . THR A 1 311 ? -16.996 -4.684 16.538 1.00 96.12 311 THR A C 1
ATOM 2236 O O . THR A 1 311 ? -17.054 -5.661 15.795 1.00 96.12 311 THR A O 1
ATOM 2239 N N . ALA A 1 312 ? -17.018 -3.438 16.059 1.00 96.31 312 ALA A N 1
ATOM 2240 C CA . ALA A 1 312 ? -17.118 -3.168 14.630 1.00 96.31 312 ALA A CA 1
ATOM 2241 C C . ALA A 1 312 ? -15.857 -3.591 13.854 1.00 96.31 312 ALA A C 1
ATOM 2243 O O . ALA A 1 312 ? -15.957 -3.993 12.699 1.00 96.31 312 ALA A O 1
ATOM 2244 N N . TYR A 1 313 ? -14.678 -3.541 14.480 1.00 96.69 313 TYR A N 1
ATOM 2245 C CA . TYR A 1 313 ? -13.415 -3.989 13.892 1.00 96.69 313 TYR A CA 1
ATOM 2246 C C . TYR A 1 313 ? -13.412 -5.504 13.694 1.00 96.69 313 TYR A C 1
ATOM 2248 O O . TYR A 1 313 ? -13.076 -5.968 12.608 1.00 96.69 313 TYR A O 1
ATOM 2256 N N . LEU A 1 314 ? -13.881 -6.274 14.677 1.00 95.19 314 LEU A N 1
ATOM 2257 C CA . LEU A 1 314 ? -14.089 -7.721 14.543 1.00 95.19 314 LEU A CA 1
ATOM 2258 C C . LEU A 1 314 ? -15.049 -8.076 13.402 1.00 95.19 314 LEU A C 1
ATOM 2260 O O . LEU A 1 314 ? -14.786 -9.003 12.642 1.00 95.19 314 LEU A O 1
ATOM 2264 N N . GLN A 1 315 ? -16.112 -7.291 13.215 1.00 93.12 315 GLN A N 1
ATOM 2265 C CA . GLN A 1 315 ? -17.074 -7.482 12.121 1.00 93.12 315 GLN A CA 1
ATOM 2266 C C . GLN A 1 315 ? -16.489 -7.234 10.721 1.00 93.12 315 GLN A C 1
ATOM 2268 O O . GLN A 1 315 ? -17.141 -7.552 9.729 1.00 93.12 315 GLN A O 1
ATOM 2273 N N . THR A 1 316 ? -15.275 -6.681 10.611 1.00 92.88 316 THR A N 1
ATOM 2274 C CA . THR A 1 316 ? -14.581 -6.557 9.317 1.00 92.88 316 THR A CA 1
ATOM 2275 C C . THR A 1 316 ? -13.926 -7.861 8.852 1.00 92.88 316 THR A C 1
ATOM 2277 O O . THR A 1 316 ? -13.458 -7.930 7.717 1.00 92.88 316 THR A O 1
ATOM 2280 N N . PHE A 1 317 ? -13.880 -8.893 9.700 1.00 93.31 317 PHE A N 1
ATOM 2281 C CA . PHE A 1 317 ? -13.302 -10.193 9.375 1.00 93.31 317 PHE A CA 1
ATOM 2282 C C . PHE A 1 317 ? -14.397 -11.186 8.985 1.00 93.31 317 PHE A C 1
ATOM 2284 O O . PHE A 1 317 ? -15.395 -11.336 9.689 1.00 93.31 317 PHE A O 1
ATOM 2291 N N . ASP A 1 318 ? -14.172 -11.925 7.900 1.00 91.81 318 ASP A N 1
ATOM 2292 C CA . ASP A 1 318 ? -14.960 -13.117 7.593 1.00 91.81 318 ASP A CA 1
ATOM 2293 C C . ASP A 1 318 ? -14.357 -14.323 8.325 1.00 91.81 318 ASP A C 1
ATOM 2295 O O . ASP A 1 318 ? -13.390 -14.934 7.868 1.00 91.81 318 ASP A O 1
ATOM 2299 N N . LEU A 1 319 ? -14.886 -14.607 9.517 1.00 93.19 319 LEU A N 1
ATOM 2300 C CA . LEU A 1 319 ? -14.446 -15.721 10.367 1.00 93.19 319 LEU A CA 1
ATOM 2301 C C . LEU A 1 319 ? -15.352 -16.955 10.234 1.00 93.19 319 LEU A C 1
ATOM 2303 O O . LEU A 1 319 ? -15.164 -17.949 10.939 1.00 93.19 319 LEU A O 1
ATOM 2307 N N . ALA A 1 320 ? -16.362 -16.902 9.362 1.00 93.31 320 ALA A N 1
ATOM 2308 C CA . ALA A 1 320 ? -17.348 -17.963 9.248 1.00 93.31 320 ALA A CA 1
ATOM 2309 C C . ALA A 1 320 ? -16.712 -19.259 8.718 1.00 93.31 320 ALA A C 1
ATOM 2311 O O . ALA A 1 320 ? -16.074 -19.287 7.669 1.00 93.31 320 ALA A O 1
ATOM 2312 N N . GLY A 1 321 ? -16.921 -20.363 9.441 1.00 94.44 321 GLY A N 1
ATOM 2313 C CA . GLY A 1 321 ? -16.433 -21.686 9.040 1.00 94.44 321 GLY A CA 1
ATOM 2314 C C . GLY A 1 321 ? -14.935 -21.925 9.259 1.00 94.44 321 GLY A C 1
ATOM 2315 O O . GLY A 1 321 ? -14.434 -22.955 8.812 1.00 94.44 321 GLY A O 1
ATOM 2316 N N . LEU A 1 322 ? -14.229 -21.016 9.939 1.00 95.75 322 LEU A N 1
ATOM 2317 C CA . LEU A 1 322 ? -12.833 -21.204 10.333 1.00 95.75 322 LEU A CA 1
ATOM 2318 C C . LEU A 1 322 ? -12.724 -21.879 11.707 1.00 95.75 322 LEU A C 1
ATOM 2320 O O . LEU A 1 322 ? -13.558 -21.659 12.587 1.00 95.75 322 LEU A O 1
ATOM 2324 N N . ASP A 1 323 ? -11.661 -22.660 11.904 1.00 97.19 323 ASP A N 1
ATOM 2325 C CA . ASP A 1 323 ? -11.294 -23.158 13.230 1.00 97.19 323 ASP A CA 1
ATOM 2326 C C . ASP A 1 323 ? -10.897 -21.993 14.148 1.00 97.19 323 ASP A C 1
ATOM 2328 O O . ASP A 1 323 ? -10.361 -20.977 13.695 1.00 97.19 323 ASP A O 1
ATOM 2332 N N . PHE A 1 324 ? -11.138 -22.144 15.453 1.00 95.19 324 PHE A N 1
ATOM 2333 C CA . PHE A 1 324 ? -10.907 -21.082 16.439 1.00 95.19 324 PHE A CA 1
ATOM 2334 C C . PHE A 1 324 ? -9.483 -20.516 16.381 1.00 95.19 324 PHE A C 1
ATOM 2336 O O . PHE A 1 324 ? -9.294 -19.302 16.402 1.00 95.19 324 PHE A O 1
ATOM 2343 N N . ASP A 1 325 ? -8.469 -21.377 16.289 1.00 96.00 325 ASP A N 1
ATOM 2344 C CA . ASP A 1 325 ? -7.073 -20.948 16.258 1.00 96.00 325 ASP A CA 1
ATOM 2345 C C . ASP A 1 325 ? -6.706 -20.253 14.940 1.00 96.00 325 ASP A C 1
ATOM 2347 O O . ASP A 1 325 ? -5.886 -19.335 14.949 1.00 96.00 325 ASP A O 1
ATOM 2351 N N . VAL A 1 326 ? -7.333 -20.633 13.824 1.00 95.81 326 VAL A N 1
ATOM 2352 C CA . VAL A 1 326 ? -7.174 -19.955 12.529 1.00 95.81 326 VAL A CA 1
ATOM 2353 C C . VAL A 1 326 ? -7.826 -18.575 12.569 1.00 95.81 326 VAL A C 1
ATOM 2355 O O . VAL A 1 326 ? -7.183 -17.591 12.204 1.00 95.81 326 VAL A O 1
ATOM 2358 N N . ALA A 1 327 ? -9.062 -18.484 13.064 1.00 96.38 327 ALA A N 1
ATOM 2359 C CA . ALA A 1 327 ? -9.776 -17.221 13.228 1.00 96.38 327 ALA A CA 1
ATOM 2360 C C . ALA A 1 327 ? -9.013 -16.258 14.152 1.00 96.38 327 ALA A C 1
ATOM 2362 O O . ALA A 1 327 ? -8.839 -15.084 13.822 1.00 96.38 327 ALA A O 1
ATOM 2363 N N . LEU A 1 328 ? -8.493 -16.771 15.271 1.00 94.75 328 LEU A N 1
ATOM 2364 C CA . LEU A 1 328 ? -7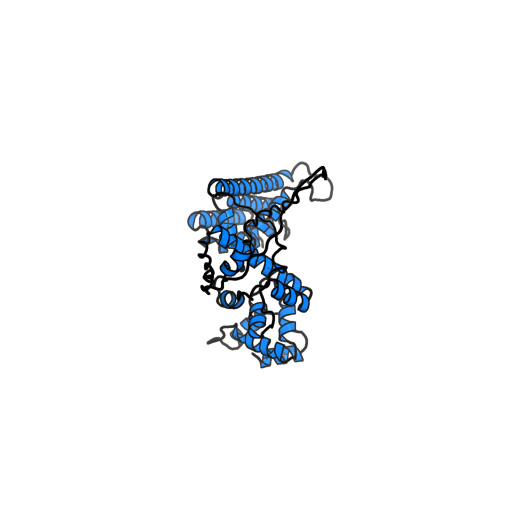.741 -15.976 16.235 1.00 94.75 328 LEU A CA 1
ATOM 2365 C C . LEU A 1 328 ? -6.424 -15.469 15.645 1.00 94.75 328 LEU A C 1
ATOM 2367 O O . LEU A 1 328 ? -6.088 -14.303 15.825 1.00 94.75 328 LEU A O 1
ATOM 2371 N N . ARG A 1 329 ? -5.688 -16.309 14.906 1.00 95.12 329 ARG A N 1
ATOM 2372 C CA . ARG A 1 329 ? -4.469 -15.871 14.206 1.00 95.12 329 ARG A CA 1
ATOM 2373 C C . ARG A 1 329 ? -4.772 -14.782 13.187 1.00 95.12 329 ARG A C 1
ATOM 2375 O O . ARG A 1 329 ? -4.113 -13.756 13.208 1.00 95.12 329 ARG A O 1
ATOM 2382 N N . LEU A 1 330 ? -5.802 -14.960 12.357 1.00 94.56 330 LEU A N 1
ATOM 2383 C CA . LEU A 1 330 ? -6.197 -13.946 11.374 1.00 94.56 330 LEU A CA 1
ATOM 2384 C C . LEU A 1 330 ? -6.541 -12.607 12.030 1.00 94.56 330 LEU A C 1
ATOM 2386 O O . LEU A 1 330 ? -6.176 -11.557 11.503 1.00 94.56 330 LEU A O 1
ATOM 2390 N N . PHE A 1 331 ? -7.234 -12.644 13.169 1.00 94.94 331 PHE A N 1
ATOM 2391 C CA . PHE A 1 331 ? -7.588 -11.449 13.923 1.00 94.94 331 PHE A CA 1
ATOM 2392 C C . PHE A 1 331 ? -6.367 -10.770 14.554 1.00 94.94 331 PHE A C 1
ATOM 2394 O O . PHE A 1 331 ? -6.208 -9.558 14.428 1.00 94.94 331 PHE A O 1
ATOM 2401 N N . LEU A 1 332 ? -5.486 -11.538 15.198 1.00 93.81 332 LEU A N 1
ATOM 2402 C CA . LEU A 1 332 ? -4.308 -11.009 15.889 1.00 93.81 332 LEU A CA 1
ATOM 2403 C C . LEU A 1 332 ? -3.154 -10.634 14.945 1.00 93.81 332 LEU A C 1
ATOM 2405 O O . LEU A 1 332 ? -2.311 -9.836 15.335 1.00 93.81 332 LEU A O 1
ATOM 2409 N N . ASP A 1 333 ? -3.127 -11.143 13.712 1.00 94.44 333 ASP A N 1
ATOM 2410 C CA . ASP A 1 333 ? -2.159 -10.741 12.677 1.00 94.44 333 ASP A CA 1
ATOM 2411 C C . ASP A 1 333 ? -2.456 -9.337 12.113 1.00 94.44 333 ASP A C 1
ATOM 2413 O O . ASP A 1 333 ? -1.643 -8.759 11.396 1.00 94.44 333 ASP A O 1
ATOM 2417 N N . ALA A 1 334 ? -3.632 -8.774 12.407 1.00 93.38 334 ALA A N 1
ATOM 2418 C CA . ALA A 1 334 ? -4.074 -7.488 11.879 1.00 93.38 334 ALA A CA 1
ATOM 2419 C C . ALA A 1 334 ? -3.522 -6.261 12.620 1.00 93.38 334 ALA A C 1
ATOM 2421 O O . ALA A 1 334 ? -3.596 -5.148 12.096 1.00 93.38 334 ALA A O 1
ATOM 2422 N N . PHE A 1 335 ? -3.052 -6.436 13.854 1.00 95.38 335 PHE A N 1
ATOM 2423 C CA . PHE A 1 335 ? -2.558 -5.363 14.711 1.00 95.38 335 PHE A CA 1
ATOM 2424 C C . PHE A 1 335 ? -1.614 -5.926 15.769 1.00 95.38 335 PHE A C 1
ATOM 2426 O O . PHE A 1 335 ? -1.592 -7.119 16.055 1.00 95.38 335 PHE A O 1
ATOM 2433 N N . ARG A 1 336 ? -0.855 -5.055 16.432 1.00 95.25 336 ARG A N 1
ATOM 2434 C CA . ARG A 1 336 ? 0.047 -5.485 17.494 1.00 95.25 336 ARG A CA 1
ATOM 2435 C C . ARG A 1 336 ? -0.685 -5.471 18.828 1.00 95.25 336 ARG A C 1
ATOM 2437 O O . ARG A 1 336 ? -1.125 -4.417 19.282 1.00 95.25 336 ARG A O 1
ATOM 2444 N N . LEU A 1 337 ? -0.781 -6.632 19.471 1.00 92.69 337 LEU A N 1
ATOM 2445 C CA . LEU A 1 337 ? -1.381 -6.772 20.799 1.00 92.69 337 LEU A CA 1
ATOM 2446 C C . LEU A 1 337 ? -0.748 -5.803 21.822 1.00 92.69 337 LEU A C 1
ATOM 2448 O O . LEU A 1 337 ? 0.484 -5.747 21.926 1.00 92.69 337 LEU A O 1
ATOM 2452 N N . PRO A 1 338 ? -1.562 -5.069 22.606 1.00 93.62 338 PRO A N 1
ATOM 2453 C CA . PRO A 1 338 ? -1.068 -4.246 23.706 1.00 93.62 338 PRO A CA 1
ATOM 2454 C C . PRO A 1 338 ? -0.365 -5.084 24.780 1.00 93.62 338 PRO A C 1
ATOM 2456 O O . PRO A 1 338 ? -0.742 -6.223 25.024 1.00 93.62 338 PRO A O 1
ATOM 2459 N N . GLY A 1 339 ? 0.617 -4.506 25.478 1.00 91.44 339 GLY A N 1
ATOM 2460 C CA . GLY A 1 339 ? 1.322 -5.201 26.567 1.00 91.44 339 GLY A CA 1
ATOM 2461 C C . GLY A 1 339 ? 0.565 -5.246 27.902 1.00 91.44 339 GLY A C 1
ATOM 2462 O O . GLY A 1 339 ? 0.901 -6.037 28.780 1.00 91.44 339 GLY A O 1
ATOM 2463 N N . GLU A 1 340 ? -0.446 -4.394 28.084 1.00 93.75 340 GLU A N 1
ATOM 2464 C CA . GLU A 1 340 ? -1.236 -4.333 29.317 1.00 93.75 340 GLU A CA 1
ATOM 2465 C C . GLU A 1 340 ? -2.308 -5.430 29.335 1.00 93.75 340 GLU A C 1
ATOM 2467 O O . GLU A 1 340 ? -3.217 -5.414 28.506 1.00 93.75 340 GLU A O 1
ATOM 2472 N N . GLY A 1 341 ? -2.260 -6.333 30.323 1.00 94.12 341 GLY A N 1
ATOM 2473 C CA . GLY A 1 341 ? -3.195 -7.465 30.427 1.00 94.12 341 GLY A CA 1
ATOM 2474 C C . GLY A 1 341 ? -4.672 -7.061 30.351 1.00 94.12 341 GLY A C 1
ATOM 2475 O O . GLY A 1 341 ? -5.424 -7.646 29.587 1.00 94.12 341 GLY A O 1
ATOM 2476 N N . GLN A 1 342 ? -5.064 -5.967 31.013 1.00 94.31 342 GLN A N 1
ATOM 2477 C CA . GLN A 1 342 ? -6.446 -5.467 30.957 1.00 94.31 342 GLN A CA 1
ATOM 2478 C C . GLN A 1 342 ? -6.895 -5.037 29.551 1.00 94.31 342 GLN A C 1
ATOM 2480 O O . GLN A 1 342 ? -8.085 -5.072 29.253 1.00 94.31 342 GLN A O 1
ATOM 2485 N N . ARG A 1 343 ? -5.974 -4.564 28.700 1.00 94.88 343 ARG A N 1
ATOM 2486 C CA . ARG A 1 343 ? -6.285 -4.209 27.307 1.00 94.88 343 ARG A CA 1
ATOM 2487 C C . ARG A 1 343 ? -6.454 -5.472 26.468 1.00 94.88 343 ARG A C 1
ATOM 2489 O O . ARG A 1 343 ? -7.374 -5.533 25.660 1.00 94.88 343 ARG A O 1
ATOM 2496 N N . ILE A 1 344 ? -5.597 -6.471 26.695 1.00 94.94 344 ILE A N 1
ATOM 2497 C CA . ILE A 1 344 ? -5.694 -7.786 26.052 1.00 94.94 344 ILE A CA 1
ATOM 2498 C C . ILE A 1 344 ? -7.031 -8.441 26.406 1.00 94.94 344 ILE A C 1
ATOM 2500 O O . ILE A 1 344 ? -7.745 -8.849 25.499 1.00 94.94 344 ILE A O 1
ATOM 2504 N N . ASP A 1 345 ? -7.405 -8.466 27.688 1.00 95.38 345 ASP A N 1
ATOM 2505 C CA . ASP A 1 345 ? -8.649 -9.089 28.154 1.00 95.38 345 ASP A CA 1
ATOM 2506 C C . ASP A 1 345 ? -9.875 -8.525 27.421 1.00 95.38 345 ASP A C 1
ATOM 2508 O O . ASP A 1 345 ? -10.701 -9.288 26.938 1.00 95.38 345 ASP A O 1
ATOM 2512 N N . ARG A 1 346 ? -9.956 -7.200 27.225 1.00 95.19 346 ARG A N 1
ATOM 2513 C CA . ARG A 1 346 ? -11.064 -6.555 26.487 1.00 95.19 346 ARG A CA 1
ATOM 2514 C C . ARG A 1 346 ? -11.110 -6.911 25.005 1.00 95.19 346 ARG A C 1
ATOM 2516 O O . ARG A 1 346 ? -12.184 -6.903 24.407 1.00 95.19 346 ARG A O 1
ATOM 2523 N N . ILE A 1 347 ? -9.945 -7.109 24.391 1.00 95.19 347 ILE A N 1
ATOM 2524 C CA . ILE A 1 347 ? -9.834 -7.509 22.984 1.00 95.19 347 ILE A CA 1
ATOM 2525 C C . ILE A 1 347 ? -10.265 -8.970 22.844 1.00 95.19 347 ILE A C 1
ATOM 2527 O O . ILE A 1 347 ? -11.051 -9.284 21.957 1.00 95.19 347 ILE A O 1
ATOM 2531 N N . MET A 1 348 ? -9.800 -9.831 23.749 1.00 94.81 348 MET A N 1
ATOM 2532 C CA . MET A 1 348 ? -10.116 -11.259 23.763 1.00 94.81 348 MET A CA 1
ATOM 2533 C C . MET A 1 348 ? -11.555 -11.558 24.192 1.00 94.81 348 MET A C 1
ATOM 2535 O O . MET A 1 348 ? -12.096 -12.563 23.766 1.00 94.81 348 MET A O 1
ATOM 2539 N N . GLU A 1 349 ? -12.172 -10.720 25.026 1.00 93.69 349 GLU A N 1
ATOM 2540 C CA . GLU A 1 349 ? -13.590 -10.834 25.396 1.00 93.69 349 GLU A CA 1
ATOM 2541 C C . GLU A 1 349 ? -14.518 -10.423 24.246 1.00 93.69 349 GLU A C 1
ATOM 2543 O O . GLU A 1 349 ? -15.634 -10.925 24.138 1.00 93.69 349 GLU A O 1
ATOM 2548 N N . ALA A 1 350 ? -14.070 -9.494 23.395 1.00 92.25 350 ALA A N 1
ATOM 2549 C CA . ALA A 1 350 ? -14.830 -9.080 22.224 1.00 92.25 350 ALA A CA 1
ATOM 2550 C C . ALA A 1 350 ? -14.772 -10.119 21.090 1.00 92.25 350 ALA A C 1
ATOM 2552 O O . ALA A 1 350 ? -15.762 -10.251 20.371 1.00 92.25 350 ALA A O 1
ATOM 2553 N N . PHE A 1 351 ? -13.623 -10.792 20.923 1.00 92.69 351 PHE A N 1
ATOM 2554 C CA . PHE A 1 351 ? -13.390 -11.850 19.930 1.00 92.69 351 PHE A CA 1
ATOM 2555 C C . PHE A 1 351 ? -14.174 -13.126 20.263 1.00 92.69 351 PHE A C 1
ATOM 2557 O O . PHE A 1 351 ? -14.882 -13.621 19.357 1.00 92.69 351 PHE A O 1
#

Radius of gyration: 30.0 Å; Cα contacts (8 Å, |Δi|>4): 331; chains: 1; bounding box: 91×99×59 Å

pLDDT: mean 76.18, std 23.72, range [26.86, 97.38]